Protein 1OHU (pdb70)

Nearest PDB structures (foldseek):
  1ohu-assembly1_A  TM=1.006E+00  e=1.549E-19  Caenorhabditis elegans
  6rnu-assembly1_B  TM=7.957E-01  e=2.607E-04  Homo sapiens
  8hln-assembly1_B  TM=7.597E-01  e=2.152E-04  Homo sapiens
  7y90-assembly1_A  TM=7.473E-01  e=3.011E-04  Homo sapiens
  3ilc-assembly1_A  TM=7.022E-01  e=3.159E-04  Mus musculus

Foldseek 3Di:
DCCPDLLNQLLLLLLLQLQVLLVVLVGLPPRDDRVVPDDVLSVNLLVVLCVVCVPVLVVLLCQQPVDLDGDLVSVCVSLVCQQVLDLSSLSRLSSSLSVSCNVVPPSRVVCNVVSSVSSSVVVVVCCVPPCVVVVDDSVNCCVVVCSVCVVVVVVD/DLQVQVLLLLLLLLQVLLPPVPGLPVRDDRPVPDDVLSVNLLVVQCVVCVVVLVVLLVQVVVDLEADLVSVVVSLCPWQPHDPDLDADLSSLSRLSSSLSVSCNVVDPRNVVRNVVSSVSSSVSNVVHCVPRCVVVVDDSVVNCVVVCNVVVVVVVVVD

Secondary structure (P-SEA, 3-state):
cccccccccaaaaaaaaaaaaaaaacccccccccccccccccccccaaaaaaaaaaaaaaaaaaaccccccaaaaaaaacccccccaaaaaaaaaaaaaaaaccccccccaaaaaaaaaaaaaaaacccccccccccccccccccccaaaaaaaac/cccccaaaaaaaaaaaaaacccccccccccccccccccccccaaaaaacaaaaaaaaaaaaccccccaaaaaaaacccccccccccccaaaaaaaaaaaaaaaaccccccccaaaaaaaaaaaaaaaacccccccccccccccccccccaaaaaaaaac

GO terms:
  GO:0005515 protein binding (F, IPI)
  GO:0005096 GTPase activator activity (F, IDA)
  GO:0048471 perinuclear region of cytoplasm (C, IDA)
  GO:0005739 mitochondrion (C, IDA)
  GO:0005741 mitochondrial outer membrane (C, IDA)
  GO:0016020 membrane (C, IDA)
  GO:0031090 organelle membrane (C, IDA)
  GO:0043066 negative regulation of apoptotic process (P, IGI)
  GO:0043066 negative regulation of apoptotic process (P, IMP)
  GO:0043069 negative regulation of programmed cell death (P, IMP)
  GO:0010636 positive regulation of mitochondrial fusion (P, IMP)
  GO:0000423 mitophagy (P, IMP)
  GO:0005739 mitochondrion (C, EXP)
  GO:0043065 positive regulation of apoptotic process (P, EXP)
  GO:1900118 negative regulation of execution phase of apoptosis (P, IMP)
  GO:0098793 presynapse (C, IDA)
  GO:0043025 neuronal cell body (C, IDA)
  GO:0005737 cytoplasm (C, IDA)
  GO:0016485 protein processing (P, IDA)
  GO:0031333 negative regulation of protein-containing complex assembly (P, IDA)

Structure (mmCIF, N/CA/C/O backbone):
data_1OHU
#
_entry.id   1OHU
#
_cell.length_a   46.790
_cell.length_b   92.050
_cell.length_c   47.640
_cell.angle_alpha   90.00
_cell.angle_beta   99.78
_cell.angle_gamma   90.00
#
_symmetry.space_group_name_H-M   'P 1 21 1'
#
loop_
_entity.id
_entity.type
_entity.pdbx_description
1 polymer 'APOPTOSIS REGULATOR CED-9'
2 water water
#
loop_
_atom_site.group_PDB
_atom_site.id
_atom_site.type_symbol
_atom_site.label_atom_id
_atom_site.label_alt_id
_atom_site.label_comp_id
_atom_site.label_asym_id
_atom_site.label_entity_id
_atom_site.label_seq_id
_atom_site.pdbx_PDB_ins_code
_atom_site.Cartn_x
_atom_site.Cartn_y
_atom_site.Cartn_z
_atom_site.occupancy
_atom_site.B_iso_or_equiv
_atom_site.auth_seq_id
_atom_site.auth_comp_id
_atom_site.auth_asym_id
_atom_site.auth_atom_id
_atom_site.pdbx_PDB_model_num
ATOM 1 N N . ASN A 1 4 ? 2.559 -4.764 2.526 1.00 68.88 71 ASN A N 1
ATOM 2 C CA . ASN A 1 4 ? 1.994 -4.302 1.228 1.00 68.51 71 ASN A CA 1
ATOM 3 C C . ASN A 1 4 ? 1.782 -2.790 1.219 1.00 68.99 71 ASN A C 1
ATOM 4 O O . ASN A 1 4 ? 0.644 -2.317 1.228 1.00 70.19 71 ASN A O 1
ATOM 6 N N . ASP A 1 5 ? 2.878 -2.033 1.211 1.00 68.58 72 ASP A N 1
ATOM 7 C CA . ASP A 1 5 ? 2.797 -0.573 1.185 1.00 67.69 72 ASP A CA 1
ATOM 8 C C . ASP A 1 5 ? 3.306 -0.046 -0.156 1.00 66.66 72 ASP A C 1
ATOM 9 O O . ASP A 1 5 ? 2.974 1.067 -0.565 1.00 66.21 72 ASP A O 1
ATOM 14 N N . TRP A 1 6 ? 4.112 -0.858 -0.837 1.00 65.73 73 TRP A N 1
ATOM 15 C CA . TRP A 1 6 ? 4.650 -0.491 -2.143 1.00 64.60 73 TRP A CA 1
ATOM 16 C C . TRP A 1 6 ? 3.508 -0.572 -3.150 1.00 64.27 73 TRP A C 1
ATOM 17 O O . TRP A 1 6 ? 3.668 -0.259 -4.334 1.00 62.64 73 TRP A O 1
ATOM 28 N N . GLU A 1 7 ? 2.347 -0.989 -2.647 1.00 64.20 74 GLU A N 1
ATOM 29 C CA . GLU A 1 7 ? 1.140 -1.123 -3.449 1.00 63.67 74 GLU A CA 1
ATOM 30 C C . GLU A 1 7 ? 0.350 0.184 -3.492 1.00 62.51 74 GLU A C 1
ATOM 31 O O . GLU A 1 7 ? -0.531 0.353 -4.333 1.00 61.99 74 GLU A O 1
ATOM 37 N N . GLU A 1 8 ? 0.670 1.105 -2.586 1.00 62.18 75 GLU A N 1
ATOM 38 C CA . GLU A 1 8 ? -0.004 2.400 -2.549 1.00 61.33 75 GLU A CA 1
ATOM 39 C C . GLU A 1 8 ? 0.264 3.107 -3.869 1.00 60.57 75 GLU A C 1
ATOM 40 O O . GLU A 1 8 ? 1.358 3.003 -4.425 1.00 61.33 75 GLU A O 1
ATOM 46 N N . PRO A 1 9 ? -0.729 3.843 -4.386 1.00 59.03 76 PRO A N 1
ATOM 47 C CA . PRO A 1 9 ? -0.554 4.559 -5.652 1.00 56.82 76 PRO A CA 1
ATOM 48 C C . PRO A 1 9 ? 0.466 5.677 -5.470 1.00 54.50 76 PRO A C 1
ATOM 49 O O . PRO A 1 9 ? 1.117 6.106 -6.423 1.00 55.04 76 PRO A O 1
ATOM 53 N N . ARG A 1 10 ? 0.593 6.135 -4.227 1.00 51.31 77 ARG A N 1
ATOM 54 C CA . ARG A 1 10 ? 1.512 7.209 -3.861 1.00 47.61 77 ARG A CA 1
ATOM 55 C C . ARG A 1 10 ? 2.970 6.793 -4.061 1.00 45.85 77 ARG A C 1
ATOM 56 O O . ARG A 1 10 ? 3.832 7.633 -4.321 1.00 46.09 77 ARG A O 1
ATOM 64 N N . LEU A 1 11 ? 3.235 5.494 -3.945 1.00 42.13 78 LEU A N 1
ATOM 65 C CA . LEU A 1 11 ? 4.588 4.977 -4.090 1.00 40.50 78 LEU A CA 1
ATOM 66 C C . LEU A 1 11 ? 4.824 4.132 -5.341 1.00 38.81 78 LEU A C 1
ATOM 67 O O . LEU A 1 11 ? 5.772 3.346 -5.384 1.00 37.77 78 LEU A O 1
ATOM 72 N N . ASP A 1 12 ? 3.975 4.278 -6.355 1.00 37.48 79 ASP A N 1
ATOM 73 C CA . ASP A 1 12 ? 4.167 3.496 -7.573 1.00 37.18 79 ASP A CA 1
ATOM 74 C C . ASP A 1 12 ? 5.608 3.667 -8.018 1.00 36.43 79 ASP A C 1
ATOM 75 O O . ASP A 1 12 ? 6.163 4.762 -7.947 1.00 34.39 79 ASP A O 1
ATOM 80 N N . ILE A 1 13 ? 6.212 2.575 -8.465 1.00 36.24 80 ILE A N 1
ATOM 81 C CA . ILE A 1 13 ? 7.588 2.608 -8.913 1.00 36.67 80 ILE A CA 1
ATOM 82 C C . ILE A 1 13 ? 7.837 3.680 -9.976 1.00 35.40 80 ILE A C 1
ATOM 83 O O . ILE A 1 13 ? 8.874 4.333 -9.958 1.00 35.87 80 ILE A O 1
ATOM 88 N N . GLU A 1 14 ? 6.888 3.876 -10.887 1.00 34.04 81 GLU A N 1
ATOM 89 C CA . GLU A 1 14 ? 7.059 4.881 -11.933 1.00 32.35 81 GLU A CA 1
ATOM 90 C C . GLU A 1 14 ? 7.402 6.242 -11.369 1.00 31.71 81 GLU A C 1
ATOM 91 O O . GLU A 1 14 ? 8.200 6.982 -11.955 1.00 31.44 81 GLU A O 1
ATOM 97 N N . GLY A 1 15 ? 6.790 6.574 -10.237 1.00 29.05 82 GLY A N 1
ATOM 98 C CA . GLY A 1 15 ? 7.037 7.859 -9.612 1.00 28.68 82 GLY A CA 1
ATOM 99 C C . GLY A 1 15 ? 8.493 8.058 -9.245 1.00 29.11 82 GLY A C 1
ATOM 100 O O . GLY A 1 15 ? 9.036 9.146 -9.424 1.00 30.86 82 GLY A O 1
ATOM 101 N N . PHE A 1 16 ? 9.132 7.013 -8.728 1.00 30.02 83 PHE A N 1
ATOM 102 C CA . PHE A 1 16 ? 10.540 7.117 -8.352 1.00 29.33 83 PHE A CA 1
ATOM 103 C C . PHE A 1 16 ? 11.421 7.222 -9.593 1.00 28.56 83 PHE A C 1
ATOM 104 O O . PHE A 1 16 ? 12.343 8.041 -9.651 1.00 27.58 83 PHE A O 1
ATOM 112 N N . VAL A 1 17 ? 11.137 6.387 -10.586 1.00 26.35 84 VAL A N 1
ATOM 113 C CA . VAL A 1 17 ? 11.930 6.382 -11.809 1.00 24.36 84 VAL A CA 1
ATOM 114 C C . VAL A 1 17 ? 11.842 7.729 -12.522 1.00 23.89 84 VAL A C 1
ATOM 115 O O . VAL A 1 17 ? 12.861 8.294 -12.909 1.00 24.46 84 VAL A O 1
ATOM 119 N N . VAL A 1 18 ? 10.629 8.245 -12.689 1.00 23.23 85 VAL A N 1
ATOM 120 C CA . VAL A 1 18 ? 10.437 9.532 -13.342 1.00 23.88 85 VAL A CA 1
ATOM 121 C C . VAL A 1 18 ? 11.100 10.668 -12.579 1.00 24.62 85 VAL A C 1
ATOM 122 O O . VAL A 1 18 ? 11.815 11.482 -13.162 1.00 24.14 85 VAL A O 1
ATOM 126 N N . ASP A 1 19 ? 10.853 10.729 -11.274 1.00 25.51 86 ASP A N 1
ATOM 127 C CA . ASP A 1 19 ? 11.431 11.789 -10.467 1.00 24.28 86 ASP A CA 1
ATOM 128 C C . ASP A 1 19 ? 12.942 11.727 -10.439 1.00 23.37 86 ASP A C 1
ATOM 129 O O . ASP A 1 19 ? 13.607 12.763 -10.411 1.00 24.19 86 ASP A O 1
ATOM 134 N N . TYR A 1 20 ? 13.496 10.520 -10.430 1.00 22.53 87 TYR A N 1
ATOM 135 C CA . TYR A 1 20 ? 14.944 10.409 -10.385 1.00 22.93 87 TYR A CA 1
ATOM 136 C C . TYR A 1 20 ? 15.554 10.751 -11.747 1.00 22.36 87 TYR A C 1
ATOM 137 O O . TYR A 1 20 ? 16.560 11.462 -11.823 1.00 23.45 87 TYR A O 1
ATOM 146 N N . PHE A 1 21 ? 14.945 10.248 -12.817 1.00 21.82 88 PHE A N 1
ATOM 147 C CA . PHE A 1 21 ? 15.429 10.531 -14.164 1.00 23.48 88 PHE A CA 1
ATOM 148 C C . PHE A 1 21 ? 15.433 12.047 -14.364 1.00 23.85 88 PHE A C 1
ATOM 149 O O . PHE A 1 21 ? 16.434 12.629 -14.768 1.00 24.37 88 PHE A O 1
ATOM 157 N N . THR A 1 22 ? 14.309 12.684 -14.062 1.00 23.93 89 THR A N 1
ATOM 158 C CA . THR A 1 22 ? 14.190 14.131 -14.204 1.00 24.62 89 THR A CA 1
ATOM 159 C C . THR A 1 22 ? 15.293 14.872 -13.435 1.00 24.63 89 THR A C 1
ATOM 160 O O . THR A 1 22 ? 15.928 15.786 -13.962 1.00 24.07 89 THR A O 1
ATOM 164 N N . HIS A 1 23 ? 15.517 14.461 -12.192 1.00 26.82 90 HIS A N 1
ATOM 165 C CA . HIS A 1 23 ? 16.522 15.074 -11.336 1.00 26.90 90 HIS A CA 1
ATOM 166 C C . HIS A 1 23 ? 17.949 14.842 -11.828 1.00 25.99 90 HIS A C 1
ATOM 167 O O . HIS A 1 23 ? 18.763 15.767 -11.856 1.00 27.85 90 HIS A O 1
ATOM 174 N N . ARG A 1 24 ? 18.260 13.613 -12.219 1.00 25.13 91 ARG A N 1
ATOM 175 C CA . ARG A 1 24 ? 19.604 13.320 -12.692 1.00 25.67 91 ARG A CA 1
ATOM 176 C C . ARG A 1 24 ? 19.907 14.042 -14.004 1.00 25.63 91 ARG A C 1
ATOM 177 O O . ARG A 1 24 ? 21.027 14.505 -14.227 1.00 25.07 91 ARG A O 1
ATOM 185 N N . ILE A 1 25 ? 18.905 14.146 -14.868 1.00 24.98 92 ILE A N 1
ATOM 186 C CA . ILE A 1 25 ? 19.076 14.835 -16.139 1.00 24.80 92 ILE A CA 1
ATOM 187 C C . ILE A 1 25 ? 19.266 16.336 -15.899 1.00 25.63 92 ILE A C 1
ATOM 188 O O . ILE A 1 25 ? 20.074 16.979 -16.563 1.00 24.84 92 ILE A O 1
ATOM 193 N N . ARG A 1 26 ? 18.515 16.896 -14.955 1.00 28.01 93 ARG A N 1
ATOM 194 C CA . ARG A 1 26 ? 18.645 18.321 -14.651 1.00 30.09 93 ARG A CA 1
ATOM 195 C C . ARG A 1 26 ? 19.995 18.574 -13.995 1.00 31.20 93 ARG A C 1
ATOM 196 O O . ARG A 1 26 ? 20.569 19.647 -14.134 1.00 31.58 93 ARG A O 1
ATOM 204 N N . GLN A 1 27 ? 20.503 17.563 -13.293 1.00 34.30 94 GLN A N 1
ATOM 205 C CA . GLN A 1 27 ? 21.789 17.659 -12.618 1.00 35.48 94 GLN A CA 1
ATOM 206 C C . GLN A 1 27 ? 22.882 17.830 -13.667 1.00 35.99 94 GLN A C 1
ATOM 207 O O . GLN A 1 27 ? 23.952 18.373 -13.395 1.00 35.46 94 GLN A O 1
ATOM 213 N N . ASN A 1 28 ? 22.595 17.364 -14.876 1.00 34.60 95 ASN A N 1
ATOM 214 C CA . ASN A 1 28 ? 23.533 17.468 -15.977 1.00 33.29 95 ASN A CA 1
ATOM 215 C C . ASN A 1 28 ? 23.205 18.715 -16.803 1.00 31.29 95 ASN A C 1
ATOM 216 O O . ASN A 1 28 ? 23.633 18.841 -17.943 1.00 30.68 95 ASN A O 1
ATOM 221 N N . GLY A 1 29 ? 22.439 19.630 -16.211 1.00 30.79 96 GLY A N 1
ATOM 222 C CA . GLY A 1 29 ? 22.067 20.859 -16.891 1.00 29.42 96 GLY A CA 1
ATOM 223 C C . GLY A 1 29 ? 21.040 20.717 -18.006 1.00 31.59 96 GLY A C 1
ATOM 224 O O . GLY A 1 29 ? 20.791 21.674 -18.743 1.00 33.24 96 GLY A O 1
ATOM 233 N N . GLU A 1 31 ? 17.055 19.110 -19.584 1.00 23.95 98 GLU A N 1
ATOM 234 C CA . GLU A 1 31 ? 15.654 19.035 -19.193 1.00 23.45 98 GLU A CA 1
ATOM 235 C C . GLU A 1 31 ? 14.916 17.971 -19.998 1.00 23.78 98 GLU A C 1
ATOM 236 O O . GLU A 1 31 ? 14.854 18.045 -21.230 1.00 24.07 98 GLU A O 1
ATOM 242 N N . TRP A 1 32 ? 14.367 16.983 -19.298 1.00 21.64 99 TRP A N 1
ATOM 243 C CA . TRP A 1 32 ? 13.639 15.891 -19.945 1.00 23.36 99 TRP A CA 1
ATOM 244 C C . TRP A 1 32 ? 12.240 16.350 -20.310 1.00 23.81 99 TRP A C 1
ATOM 245 O O . TRP A 1 32 ? 11.320 16.247 -19.505 1.00 25.93 99 TRP A O 1
ATOM 256 N N . PHE A 1 33 ? 12.086 16.853 -21.533 1.00 24.64 100 PHE A N 1
ATOM 257 C CA . PHE A 1 33 ? 10.801 17.354 -22.005 1.00 24.56 100 PHE A CA 1
ATOM 258 C C . PHE A 1 33 ? 9.707 16.298 -22.064 1.00 24.72 100 PHE A C 1
ATOM 259 O O . PHE A 1 33 ? 8.524 16.610 -21.890 1.00 23.22 100 PHE A O 1
ATOM 267 N N . GLY A 1 34 ? 10.097 15.052 -22.314 1.00 24.82 101 GLY A N 1
ATOM 268 C CA . GLY A 1 34 ? 9.121 13.980 -22.400 1.00 22.67 101 GLY A CA 1
ATOM 269 C C . GLY A 1 34 ? 8.774 13.318 -21.076 1.00 24.85 101 GLY A C 1
ATOM 270 O O . GLY A 1 34 ? 8.039 12.331 -21.049 1.00 23.51 101 GLY A O 1
ATOM 271 N N . ALA A 1 35 ? 9.283 13.857 -19.972 1.00 23.69 102 ALA A N 1
ATOM 272 C CA . ALA A 1 35 ? 9.008 13.277 -18.660 1.00 23.38 102 ALA A CA 1
ATOM 273 C C . ALA A 1 35 ? 7.514 13.109 -18.365 1.00 24.93 102 ALA A C 1
ATOM 274 O O . ALA A 1 35 ? 6.731 14.042 -18.552 1.00 25.37 102 ALA A O 1
ATOM 276 N N . PRO A 1 36 ? 7.096 11.909 -17.922 1.00 25.70 103 PRO A N 1
ATOM 277 C CA . PRO A 1 36 ? 5.670 11.720 -17.616 1.00 27.16 103 PRO A CA 1
ATOM 278 C C . PRO A 1 36 ? 5.285 12.450 -16.323 1.00 29.18 103 PRO A C 1
ATOM 279 O O . PRO A 1 36 ? 6.137 12.739 -15.490 1.00 29.44 103 PRO A O 1
ATOM 283 N N . GLY A 1 37 ? 4.005 12.761 -16.169 1.00 31.91 104 GLY A N 1
ATOM 284 C CA . GLY A 1 37 ? 3.566 13.459 -14.979 1.00 35.73 104 GLY A CA 1
ATOM 285 C C . GLY A 1 37 ? 3.712 12.648 -13.706 1.00 39.10 104 GLY A C 1
ATOM 286 O O . GLY A 1 37 ? 3.881 11.428 -13.741 1.00 40.79 104 GLY A O 1
ATOM 287 N N . LEU A 1 38 ? 3.653 13.336 -12.573 1.00 40.62 105 LEU A N 1
ATOM 288 C CA . LEU A 1 38 ? 3.752 12.697 -11.265 1.00 42.38 105 LEU A CA 1
ATOM 289 C C . LEU A 1 38 ? 2.411 12.974 -10.587 1.00 44.03 105 LEU A C 1
ATOM 290 O O . LEU A 1 38 ? 2.235 13.994 -9.928 1.00 45.11 105 LEU A O 1
ATOM 295 N N . PRO A 1 39 ? 1.445 12.057 -10.746 1.00 46.71 106 PRO A N 1
ATOM 296 C CA . PRO A 1 39 ? 0.097 12.177 -10.167 1.00 48.60 106 PRO A CA 1
ATOM 297 C C . PRO A 1 39 ? -0.017 12.766 -8.755 1.00 49.25 106 PRO A C 1
ATOM 298 O O . PRO A 1 39 ? -0.865 13.617 -8.509 1.00 50.26 106 PRO A O 1
ATOM 302 N N . SER A 1 40 ? 0.825 12.320 -7.833 1.00 49.70 107 SER A N 1
ATOM 303 C CA . SER A 1 40 ? 0.773 12.836 -6.480 1.00 49.33 107 SER A CA 1
ATOM 304 C C . SER A 1 40 ? 1.869 13.859 -6.225 1.00 49.38 107 SER A C 1
ATOM 305 O O . SER A 1 40 ? 2.005 14.372 -5.115 1.00 49.17 107 SER A O 1
ATOM 308 N N . GLY A 1 41 ? 2.642 14.156 -7.264 1.00 48.29 108 GLY A N 1
ATOM 309 C CA . GLY A 1 41 ? 3.728 15.103 -7.124 1.00 46.20 108 GLY A CA 1
ATOM 310 C C . GLY A 1 41 ? 4.890 14.454 -6.398 1.00 45.54 108 GLY A C 1
ATOM 311 O O . GLY A 1 41 ? 4.836 13.268 -6.055 1.00 44.29 108 GLY A O 1
ATOM 312 N N . VAL A 1 42 ? 5.945 15.225 -6.161 1.00 44.57 109 VAL A N 1
ATOM 313 C CA . VAL A 1 42 ? 7.116 14.702 -5.471 1.00 43.59 109 VAL A CA 1
ATOM 314 C C . VAL A 1 42 ? 6.779 14.176 -4.081 1.00 44.92 109 VAL A C 1
ATOM 315 O O . VAL A 1 42 ? 6.117 14.846 -3.290 1.00 44.65 109 VAL A O 1
ATOM 319 N N . GLN A 1 43 ? 7.236 12.960 -3.803 1.00 46.04 110 GLN A N 1
ATOM 320 C CA . GLN A 1 43 ? 7.018 12.328 -2.514 1.00 46.73 110 GLN A CA 1
ATOM 321 C C . GLN A 1 43 ? 8.323 12.358 -1.734 1.00 47.66 110 GLN A C 1
ATOM 322 O O . GLN A 1 43 ? 9.405 12.337 -2.322 1.00 46.75 110 GLN A O 1
ATOM 328 N N . PRO A 1 44 ? 8.242 12.415 -0.396 1.00 47.85 111 PRO A N 1
ATOM 329 C CA . PRO A 1 44 ? 9.476 12.441 0.393 1.00 47.23 111 PRO A CA 1
ATOM 330 C C . PRO A 1 44 ? 10.357 11.225 0.101 1.00 46.75 111 PRO A C 1
ATOM 331 O O . PRO A 1 44 ? 11.581 11.298 0.211 1.00 45.86 111 PRO A O 1
ATOM 335 N N . GLU A 1 45 ? 9.733 10.112 -0.280 1.00 46.44 112 GLU A N 1
ATOM 336 C CA . GLU A 1 45 ? 10.484 8.907 -0.609 1.00 47.06 112 GLU A CA 1
ATOM 337 C C . GLU A 1 45 ? 11.262 9.122 -1.905 1.00 46.50 112 GLU A C 1
ATOM 338 O O . GLU A 1 45 ? 12.264 8.447 -2.150 1.00 46.12 112 GLU A O 1
ATOM 344 N N . HIS A 1 46 ? 10.789 10.052 -2.734 1.00 44.75 113 HIS A N 1
ATOM 345 C CA . HIS A 1 46 ? 11.460 10.376 -3.992 1.00 43.38 113 HIS A CA 1
ATOM 346 C C . HIS A 1 46 ? 12.727 11.147 -3.641 1.00 43.20 113 HIS A C 1
ATOM 347 O O . HIS A 1 46 ? 13.813 10.863 -4.147 1.00 41.74 113 HIS A O 1
ATOM 354 N N . GLU A 1 47 ? 12.562 12.139 -2.772 1.00 44.09 114 GLU A N 1
ATOM 355 C CA . GLU A 1 47 ? 13.666 12.980 -2.338 1.00 45.15 114 GLU A CA 1
ATOM 356 C C . GLU A 1 47 ? 14.744 12.182 -1.621 1.00 44.68 114 GLU A C 1
ATOM 357 O O . GLU A 1 47 ? 15.908 12.587 -1.589 1.00 43.93 114 GLU A O 1
ATOM 379 N N . ARG A 1 50 ? 16.702 10.418 -4.398 1.00 38.18 117 ARG A N 1
ATOM 380 C CA . ARG A 1 50 ? 17.615 11.303 -5.112 1.00 38.26 117 ARG A CA 1
ATOM 381 C C . ARG A 1 50 ? 18.979 11.268 -4.453 1.00 38.99 117 ARG A C 1
ATOM 382 O O . ARG A 1 50 ? 20.004 11.253 -5.131 1.00 39.07 117 ARG A O 1
ATOM 390 N N . VAL A 1 51 ? 18.989 11.265 -3.123 1.00 39.79 118 VAL A N 1
ATOM 391 C CA . VAL A 1 51 ? 20.239 11.230 -2.376 1.00 39.21 118 VAL A CA 1
ATOM 392 C C . VAL A 1 51 ? 20.900 9.875 -2.534 1.00 38.76 118 VAL A C 1
ATOM 393 O O . VAL A 1 51 ? 22.089 9.783 -2.826 1.00 39.61 118 VAL A O 1
ATOM 405 N N . GLY A 1 53 ? 20.606 7.730 -4.862 1.00 38.64 120 GLY A N 1
ATOM 406 C CA . GLY A 1 53 ? 21.106 7.532 -6.212 1.00 37.61 120 GLY A CA 1
ATOM 407 C C . GLY A 1 53 ? 22.402 8.287 -6.436 1.00 37.77 120 GLY A C 1
ATOM 408 O O . GLY A 1 53 ? 23.325 7.783 -7.076 1.00 37.77 120 GLY A O 1
ATOM 409 N N . THR A 1 54 ? 22.470 9.507 -5.912 1.00 36.89 121 THR A N 1
ATOM 410 C CA . THR A 1 54 ? 23.667 10.326 -6.038 1.00 36.69 121 THR A CA 1
ATOM 411 C C . THR A 1 54 ? 24.818 9.641 -5.315 1.00 36.08 121 THR A C 1
ATOM 412 O O . THR A 1 54 ? 25.930 9.560 -5.834 1.00 35.29 121 THR A O 1
ATOM 416 N N . ILE A 1 55 ? 24.543 9.149 -4.112 1.00 35.57 122 ILE A N 1
ATOM 417 C CA . ILE A 1 55 ? 25.554 8.455 -3.328 1.00 35.88 122 ILE A CA 1
ATOM 418 C C . ILE A 1 55 ? 25.993 7.182 -4.045 1.00 35.70 122 ILE A C 1
ATOM 419 O O . ILE A 1 55 ? 27.187 6.904 -4.157 1.00 38.85 122 ILE A O 1
ATOM 424 N N . PHE A 1 56 ? 25.028 6.416 -4.539 1.00 33.19 123 PHE A N 1
ATOM 425 C CA . PHE A 1 56 ? 25.336 5.167 -5.223 1.00 33.18 123 PHE A CA 1
ATOM 426 C C . PHE A 1 56 ? 26.177 5.403 -6.472 1.00 33.20 123 PHE A C 1
ATOM 427 O O . PHE A 1 56 ? 27.133 4.672 -6.727 1.00 32.81 123 PHE A O 1
ATOM 435 N N . GLU A 1 57 ? 25.816 6.418 -7.252 1.00 31.80 124 GLU A N 1
ATOM 436 C CA . GLU A 1 57 ? 26.551 6.713 -8.472 1.00 33.00 124 GLU A CA 1
ATOM 437 C C . GLU A 1 57 ? 27.999 7.037 -8.158 1.00 34.78 124 GLU A C 1
ATOM 438 O O . GLU A 1 57 ? 28.907 6.538 -8.820 1.00 33.96 124 GLU A O 1
ATOM 444 N N . LYS A 1 58 ? 28.210 7.883 -7.154 1.00 36.74 125 LYS A N 1
ATOM 445 C CA . LYS A 1 58 ? 29.561 8.270 -6.769 1.00 39.09 125 LYS A CA 1
ATOM 446 C C . LYS A 1 58 ? 30.396 7.068 -6.368 1.00 38.86 125 LYS A C 1
ATOM 447 O O . LYS A 1 58 ? 31.596 7.034 -6.616 1.00 40.76 125 LYS A O 1
ATOM 453 N N . LYS A 1 59 ? 29.760 6.076 -5.759 1.00 40.00 126 LYS A N 1
ATOM 454 C CA . LYS A 1 59 ? 30.471 4.881 -5.331 1.00 40.91 126 LYS A CA 1
ATOM 455 C C . LYS A 1 59 ? 30.765 3.921 -6.475 1.00 41.38 126 LYS A C 1
ATOM 456 O O . LYS A 1 59 ? 31.814 3.279 -6.498 1.00 40.68 126 LYS A O 1
ATOM 462 N N . HIS A 1 60 ? 29.849 3.840 -7.434 1.00 40.68 127 HIS A N 1
ATOM 463 C CA . HIS A 1 60 ? 30.011 2.922 -8.554 1.00 39.93 127 HIS A CA 1
ATOM 464 C C . HIS A 1 60 ? 30.147 3.591 -9.909 1.00 38.79 127 HIS A C 1
ATOM 465 O O . HIS A 1 60 ? 29.837 2.993 -10.933 1.00 39.75 127 HIS A O 1
ATOM 472 N N . ALA A 1 61 ? 30.637 4.824 -9.908 1.00 37.57 128 ALA A N 1
ATOM 473 C CA . ALA A 1 61 ? 30.810 5.591 -11.130 1.00 37.11 128 ALA A CA 1
ATOM 474 C C . ALA A 1 61 ? 31.535 4.834 -12.235 1.00 36.88 128 ALA A C 1
ATOM 475 O O . ALA A 1 61 ? 31.039 4.750 -13.356 1.00 37.08 128 ALA A O 1
ATOM 477 N N . GLU A 1 62 ? 32.708 4.289 -11.923 1.00 36.06 129 GLU A N 1
ATOM 478 C CA . GLU A 1 62 ? 33.488 3.566 -12.919 1.00 35.34 129 GLU A CA 1
ATOM 479 C C . GLU A 1 62 ? 32.738 2.384 -13.527 1.00 34.27 129 GLU A C 1
ATOM 480 O O . GLU A 1 62 ? 32.744 2.201 -14.745 1.00 34.03 129 GLU A O 1
ATOM 486 N N . ASN A 1 63 ? 32.103 1.571 -12.692 1.00 31.73 130 ASN A N 1
ATOM 487 C CA . ASN A 1 63 ? 31.365 0.443 -13.228 1.00 32.22 130 ASN A CA 1
ATOM 488 C C . ASN A 1 63 ? 30.164 0.959 -14.003 1.00 31.87 130 ASN A C 1
ATOM 489 O O . ASN A 1 63 ? 29.701 0.322 -14.951 1.00 32.22 130 ASN A O 1
ATOM 494 N N . PHE A 1 64 ? 29.674 2.129 -13.611 1.00 30.21 131 PHE A N 1
ATOM 495 C CA . PHE A 1 64 ? 28.545 2.735 -14.298 1.00 29.26 131 PHE A CA 1
ATOM 496 C C . PHE A 1 64 ? 28.941 3.129 -15.711 1.00 28.45 131 PHE A C 1
ATOM 497 O O . PHE A 1 64 ? 28.162 2.961 -16.643 1.00 27.84 131 PHE A O 1
ATOM 505 N N . GLU A 1 65 ? 30.156 3.642 -15.877 1.00 27.64 132 GLU A N 1
ATOM 506 C CA . GLU A 1 65 ? 30.611 4.043 -17.204 1.00 28.51 132 GLU A CA 1
ATOM 507 C C . GLU A 1 65 ? 30.619 2.833 -18.132 1.00 28.34 132 GLU A C 1
ATOM 508 O O . GLU A 1 65 ? 30.186 2.916 -19.288 1.00 29.84 132 GLU A O 1
ATOM 514 N N . THR A 1 66 ? 31.100 1.707 -17.611 1.00 26.11 133 THR A N 1
ATOM 515 C CA . THR A 1 66 ? 31.175 0.464 -18.378 1.00 25.70 133 THR A CA 1
ATOM 516 C C . THR A 1 66 ? 29.808 -0.059 -18.795 1.00 25.12 133 THR A C 1
ATOM 517 O O . THR A 1 66 ? 29.573 -0.340 -19.969 1.00 26.02 133 THR A O 1
ATOM 521 N N . PHE A 1 67 ? 28.908 -0.187 -17.829 1.00 24.44 134 PHE A N 1
ATOM 522 C CA . PHE A 1 67 ? 27.571 -0.690 -18.108 1.00 23.90 134 PHE A CA 1
ATOM 523 C C . PHE A 1 67 ? 26.797 0.168 -19.107 1.00 24.08 134 PHE A C 1
ATOM 524 O O . PHE A 1 67 ? 26.061 -0.353 -19.938 1.00 22.59 134 PHE A O 1
ATOM 532 N N . SER A 1 68 ? 26.951 1.485 -19.032 1.00 23.32 135 SER A N 1
ATOM 533 C CA . SER A 1 68 ? 26.223 2.339 -19.953 1.00 24.24 135 SER A CA 1
ATOM 534 C C . SER A 1 68 ? 26.828 2.217 -21.349 1.00 24.37 135 SER A C 1
ATOM 535 O O . SER A 1 68 ? 26.122 2.321 -22.351 1.00 23.03 135 SER A O 1
ATOM 538 N N . GLU A 1 69 ? 28.133 1.978 -21.427 1.00 22.61 136 GLU A N 1
ATOM 539 C CA . GLU A 1 69 ? 28.744 1.808 -22.733 1.00 24.01 136 GLU A CA 1
ATOM 540 C C . GLU A 1 69 ? 28.280 0.476 -23.307 1.00 23.47 136 GLU A C 1
ATOM 541 O O . GLU A 1 69 ? 28.216 0.310 -24.518 1.00 22.85 136 GLU A O 1
ATOM 547 N N . GLN A 1 70 ? 27.940 -0.470 -22.433 1.00 23.87 137 GLN A N 1
ATOM 548 C CA . GLN A 1 70 ? 27.446 -1.774 -22.881 1.00 24.12 137 GLN A CA 1
ATOM 549 C C . GLN A 1 70 ? 26.010 -1.606 -23.366 1.00 26.16 137 GLN A C 1
ATOM 550 O O . GLN A 1 70 ? 25.629 -2.096 -24.432 1.00 25.16 137 GLN A O 1
ATOM 556 N N . LEU A 1 71 ? 25.216 -0.913 -22.560 1.00 25.90 138 LEU A N 1
ATOM 557 C CA . LEU A 1 71 ? 23.817 -0.668 -22.877 1.00 28.32 138 LEU A CA 1
ATOM 558 C C . LEU A 1 71 ? 23.660 0.131 -24.168 1.00 29.77 138 LEU A C 1
ATOM 559 O O . LEU A 1 71 ? 22.707 -0.070 -24.920 1.00 31.18 138 LEU A O 1
ATOM 564 N N . LEU A 1 72 ? 24.603 1.034 -24.421 1.00 31.10 139 LEU A N 1
ATOM 565 C CA . LEU A 1 72 ? 24.554 1.875 -25.608 1.00 33.10 139 LEU A CA 1
ATOM 566 C C . LEU A 1 72 ? 25.345 1.325 -26.786 1.00 33.77 139 LEU A C 1
ATOM 567 O O . LEU A 1 72 ? 25.497 2.010 -27.792 1.00 33.06 139 LEU A O 1
ATOM 572 N N . ALA A 1 73 ? 25.851 0.098 -26.654 1.00 35.02 140 ALA A N 1
ATOM 573 C CA . ALA A 1 73 ? 26.618 -0.540 -27.721 1.00 36.29 140 ALA A CA 1
ATOM 574 C C . ALA A 1 73 ? 25.747 -0.697 -28.967 1.00 38.58 140 ALA A C 1
ATOM 575 O O . ALA A 1 73 ? 26.241 -0.628 -30.091 1.00 37.83 140 ALA A O 1
ATOM 577 N N . VAL A 1 74 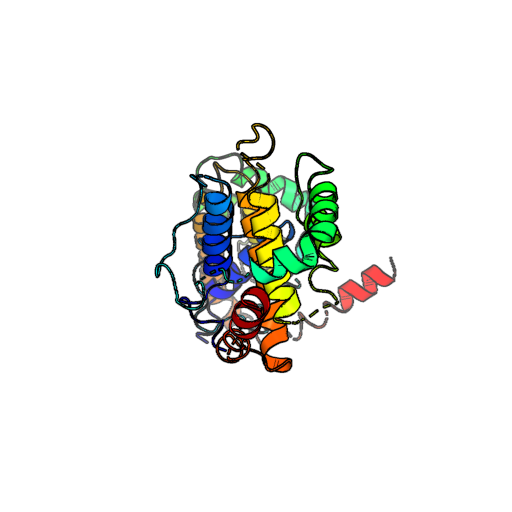? 24.453 -0.920 -28.749 1.00 39.69 141 VAL A N 1
ATOM 578 C CA . VAL A 1 74 ? 23.485 -1.066 -29.835 1.00 41.91 141 VAL A CA 1
ATOM 579 C C . VAL A 1 74 ? 22.591 0.176 -29.848 1.00 42.72 141 VAL A C 1
ATOM 580 O O . VAL A 1 74 ? 22.029 0.558 -28.819 1.00 41.12 141 VAL A O 1
ATOM 584 N N . PRO A 1 75 ? 22.444 0.818 -31.019 1.00 43.74 142 PRO A N 1
ATOM 585 C CA . PRO A 1 75 ? 21.617 2.022 -31.160 1.00 43.77 142 PRO A CA 1
ATOM 586 C C . PRO A 1 75 ? 20.222 1.918 -30.543 1.00 42.18 142 PRO A C 1
ATOM 587 O O . PRO A 1 75 ? 19.806 2.804 -29.792 1.00 43.46 142 PRO A O 1
ATOM 591 N N . ARG A 1 76 ? 19.504 0.845 -30.862 1.00 38.61 143 ARG A N 1
ATOM 592 C CA . ARG A 1 76 ? 18.163 0.635 -30.329 1.00 34.63 143 ARG A CA 1
ATOM 593 C C . ARG A 1 76 ? 18.236 -0.356 -29.170 1.00 33.65 143 ARG A C 1
ATOM 594 O O . ARG A 1 76 ? 18.544 -1.533 -29.361 1.00 30.36 143 ARG A O 1
ATOM 596 N N . ILE A 1 77 ? 17.952 0.134 -27.968 1.00 31.52 144 ILE A N 1
ATOM 597 C CA . ILE A 1 77 ? 18.003 -0.683 -26.765 1.00 30.42 144 ILE A CA 1
ATOM 598 C C . ILE A 1 77 ? 16.777 -1.570 -26.626 1.00 30.48 144 ILE A C 1
ATOM 599 O O . ILE A 1 77 ? 15.642 -1.105 -26.752 1.00 32.05 144 ILE A O 1
ATOM 604 N N . SER A 1 78 ? 17.003 -2.850 -26.364 1.00 27.91 145 SER A N 1
ATOM 605 C CA . SER A 1 78 ? 15.897 -3.781 -26.200 1.00 27.60 145 SER A CA 1
ATOM 606 C C . SER A 1 78 ? 15.800 -4.176 -24.731 1.00 26.57 145 SER A C 1
ATOM 607 O O . SER A 1 78 ? 16.760 -4.031 -23.974 1.00 24.49 145 SER A O 1
ATOM 610 N N . PHE A 1 79 ? 14.638 -4.671 -24.332 1.00 26.07 146 PHE A N 1
ATOM 611 C CA . PHE A 1 79 ? 14.429 -5.072 -22.953 1.00 27.07 146 PHE A CA 1
ATOM 612 C C . PHE A 1 79 ? 15.383 -6.202 -22.588 1.00 27.93 146 PHE A C 1
ATOM 613 O O . PHE A 1 79 ? 15.896 -6.258 -21.471 1.00 30.25 146 PHE A O 1
ATOM 621 N N . SER A 1 80 ? 15.626 -7.096 -23.537 1.00 27.13 147 SER A N 1
ATOM 622 C CA . SER A 1 80 ? 16.528 -8.213 -23.301 1.00 27.90 147 SER A CA 1
ATOM 623 C C . SER A 1 80 ? 17.934 -7.698 -23.017 1.00 26.80 147 SER A C 1
ATOM 624 O O . SER A 1 80 ? 18.538 -8.054 -22.011 1.00 26.14 147 SER A O 1
ATOM 627 N N . LEU A 1 81 ? 18.454 -6.871 -23.919 1.00 26.32 148 LEU A N 1
ATOM 628 C CA . LEU A 1 81 ? 19.786 -6.305 -23.749 1.00 27.75 148 LEU A CA 1
ATOM 629 C C . LEU A 1 81 ? 19.845 -5.559 -22.410 1.00 27.38 148 LEU A C 1
ATOM 630 O O . LEU A 1 81 ? 20.823 -5.656 -21.678 1.00 25.53 148 LEU A O 1
ATOM 635 N N . TYR A 1 82 ? 18.794 -4.809 -22.100 1.00 28.31 149 TYR A N 1
ATOM 636 C CA . TYR A 1 82 ? 18.744 -4.066 -20.850 1.00 28.54 149 TYR A CA 1
ATOM 637 C C . TYR A 1 82 ? 18.964 -5.012 -19.669 1.00 30.65 149 TYR A C 1
ATOM 638 O O . TYR A 1 82 ? 19.730 -4.719 -18.748 1.00 31.37 149 TYR A O 1
ATOM 647 N N . GLN A 1 83 ? 18.288 -6.152 -19.703 1.00 32.41 150 GLN A N 1
ATOM 648 C CA . GLN A 1 83 ? 18.405 -7.138 -18.637 1.00 33.21 150 GLN A CA 1
ATOM 649 C C . GLN A 1 83 ? 19.792 -7.779 -18.551 1.00 33.01 150 GLN A C 1
ATOM 650 O O . GLN A 1 83 ? 20.252 -8.122 -17.462 1.00 31.54 150 GLN A O 1
ATOM 656 N N . ASP A 1 84 ? 20.461 -7.937 -19.690 1.00 31.78 151 ASP A N 1
ATOM 657 C CA . ASP A 1 84 ? 21.799 -8.522 -19.693 1.00 30.15 151 ASP A CA 1
ATOM 658 C C . ASP A 1 84 ? 22.801 -7.562 -19.052 1.00 29.84 151 ASP A C 1
ATOM 659 O O . ASP A 1 84 ? 23.695 -7.985 -18.314 1.00 27.36 151 ASP A O 1
ATOM 664 N N . VAL A 1 85 ? 22.651 -6.270 -19.352 1.00 27.42 152 VAL A N 1
ATOM 665 C CA . VAL A 1 85 ? 23.558 -5.237 -18.848 1.00 27.55 152 VAL A CA 1
ATOM 666 C C . VAL A 1 85 ? 23.382 -4.911 -17.376 1.00 27.91 152 VAL A C 1
ATOM 667 O O . VAL A 1 85 ? 24.353 -4.644 -16.670 1.00 28.17 152 VAL A O 1
ATOM 671 N N . VAL A 1 86 ? 22.135 -4.949 -16.932 1.00 29.57 153 VAL A N 1
ATOM 672 C CA . VAL A 1 86 ? 21.741 -4.616 -15.568 1.00 32.80 153 VAL A CA 1
ATOM 673 C C . VAL A 1 86 ? 21.729 -5.788 -14.575 1.00 35.73 153 VAL A C 1
ATOM 674 O O . VAL A 1 86 ? 21.558 -5.595 -13.370 1.00 35.34 153 VAL A O 1
ATOM 678 N N . ARG A 1 87 ? 21.920 -6.995 -15.090 1.00 39.05 154 ARG A N 1
ATOM 679 C CA . ARG A 1 87 ? 21.915 -8.203 -14.272 1.00 43.28 154 ARG A CA 1
ATOM 680 C C . ARG A 1 87 ? 22.673 -8.094 -12.940 1.00 43.17 154 ARG A C 1
ATOM 681 O O . ARG A 1 87 ? 22.153 -8.500 -11.900 1.00 44.83 154 ARG A O 1
ATOM 689 N N . THR A 1 88 ? 23.882 -7.536 -12.963 1.00 41.22 155 THR A N 1
ATOM 690 C CA . THR A 1 88 ? 24.684 -7.439 -11.744 1.00 39.08 155 THR A CA 1
ATOM 691 C C . THR A 1 88 ? 24.714 -6.084 -11.034 1.00 39.37 155 THR A C 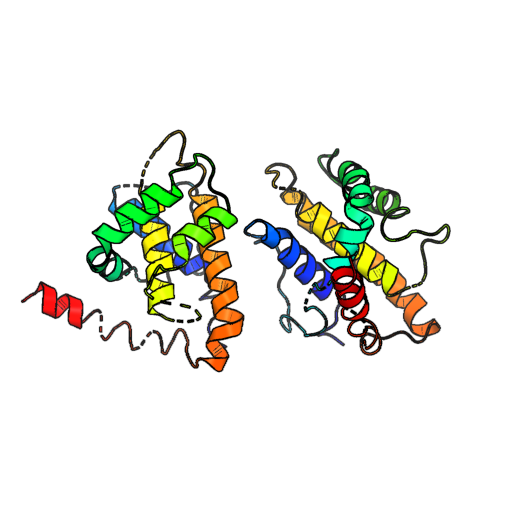1
ATOM 692 O O . THR A 1 88 ? 25.444 -5.915 -10.060 1.00 38.19 155 THR A O 1
ATOM 696 N N . VAL A 1 89 ? 23.929 -5.123 -11.509 1.00 40.71 156 VAL A N 1
ATOM 697 C CA . VAL A 1 89 ? 23.889 -3.811 -10.871 1.00 42.12 156 VAL A CA 1
ATOM 698 C C . VAL A 1 89 ? 23.451 -3.986 -9.417 1.00 45.15 156 VAL A C 1
ATOM 699 O O . VAL A 1 89 ? 22.453 -4.648 -9.137 1.00 45.19 156 VAL A O 1
ATOM 703 N N . GLY A 1 90 ? 24.201 -3.394 -8.493 1.00 48.38 157 GLY A N 1
ATOM 704 C CA . GLY A 1 90 ? 23.870 -3.533 -7.087 1.00 52.62 157 GLY A CA 1
ATOM 705 C C . GLY A 1 90 ? 24.285 -4.906 -6.574 1.00 55.83 157 GLY A C 1
ATOM 706 O O . GLY A 1 90 ? 23.489 -5.624 -5.963 1.00 56.57 157 GLY A O 1
ATOM 707 N N . ASN A 1 91 ? 25.536 -5.273 -6.836 1.00 57.74 158 ASN A N 1
ATOM 708 C CA . ASN A 1 91 ? 26.085 -6.555 -6.406 1.00 59.49 158 ASN A CA 1
ATOM 709 C C . ASN A 1 91 ? 25.875 -6.786 -4.918 1.00 60.27 158 ASN A C 1
ATOM 710 O O . ASN A 1 91 ? 26.831 -7.065 -4.193 1.00 61.41 158 ASN A O 1
ATOM 715 N N . PRO A 1 98 ? 15.015 -11.375 -6.389 1.00 67.64 165 PRO A N 1
ATOM 716 C CA . PRO A 1 98 ? 16.092 -10.610 -5.751 1.00 65.94 165 PRO A CA 1
ATOM 717 C C . PRO A 1 98 ? 15.975 -9.109 -6.013 1.00 63.81 165 PRO A C 1
ATOM 718 O O . PRO A 1 98 ? 16.324 -8.628 -7.090 1.00 63.66 165 PRO A O 1
ATOM 730 N N . SER A 1 100 ? 16.854 -6.207 -3.433 1.00 55.64 167 SER A N 1
ATOM 731 C CA . SER A 1 100 ? 17.247 -5.548 -2.198 1.00 54.47 167 SER A CA 1
ATOM 732 C C . SER A 1 100 ? 17.280 -4.046 -2.441 1.00 54.65 167 SER A C 1
ATOM 733 O O . SER A 1 100 ? 17.197 -3.596 -3.585 1.00 55.59 167 SER A O 1
ATOM 736 N N . TYR A 1 101 ? 17.399 -3.272 -1.368 1.00 53.84 168 TYR A N 1
ATOM 737 C CA . TYR A 1 101 ? 17.453 -1.818 -1.483 1.00 52.71 168 TYR A CA 1
ATOM 738 C C . TYR A 1 101 ? 18.677 -1.423 -2.301 1.00 50.87 168 TYR A C 1
ATOM 739 O O . TYR A 1 101 ? 18.656 -0.439 -3.037 1.00 50.22 168 TYR A O 1
ATOM 748 N N . GLY A 1 102 ? 19.744 -2.203 -2.168 1.00 48.90 169 GLY A N 1
ATOM 749 C CA . GLY A 1 102 ? 20.962 -1.925 -2.903 1.00 46.88 169 GLY A CA 1
ATOM 750 C C . GLY A 1 102 ? 20.768 -2.073 -4.398 1.00 45.43 169 GLY A C 1
ATOM 751 O O . GLY A 1 102 ? 21.218 -1.231 -5.170 1.00 45.48 169 GLY A O 1
ATOM 752 N N . ARG A 1 103 ? 20.102 -3.146 -4.811 1.00 44.88 170 ARG A N 1
ATOM 753 C CA . ARG A 1 103 ? 19.859 -3.378 -6.226 1.00 44.41 170 ARG A CA 1
ATOM 754 C C . ARG A 1 103 ? 18.829 -2.360 -6.717 1.00 43.74 170 ARG A C 1
ATOM 755 O O . ARG A 1 103 ? 18.913 -1.867 -7.844 1.00 42.73 170 ARG A O 1
ATOM 763 N N . LEU A 1 104 ? 17.865 -2.047 -5.857 1.00 41.56 171 LEU A N 1
ATOM 764 C CA . LEU A 1 104 ? 16.817 -1.091 -6.187 1.00 39.92 171 LEU A CA 1
ATOM 765 C C . LEU A 1 104 ? 17.428 0.264 -6.522 1.00 40.76 171 LEU A C 1
ATOM 766 O O . LEU A 1 104 ? 17.219 0.810 -7.605 1.00 40.27 171 LEU A O 1
ATOM 771 N N . ILE A 1 105 ? 18.188 0.791 -5.570 1.00 40.28 172 ILE A N 1
ATOM 772 C CA . ILE A 1 105 ? 18.862 2.074 -5.696 1.00 37.99 172 ILE A CA 1
ATOM 773 C C . ILE A 1 105 ? 19.810 2.091 -6.889 1.00 36.37 172 ILE A C 1
ATOM 774 O O . ILE A 1 105 ? 19.879 3.071 -7.625 1.00 37.92 172 ILE A O 1
ATOM 779 N N . GLY A 1 106 ? 20.541 0.998 -7.068 1.00 35.28 173 GLY A N 1
ATOM 780 C CA . GLY A 1 106 ? 21.486 0.907 -8.164 1.00 33.36 173 GLY A CA 1
ATOM 781 C C . GLY A 1 106 ? 20.813 0.940 -9.516 1.00 32.37 173 GLY A C 1
ATOM 782 O O . GLY A 1 106 ? 21.311 1.576 -10.444 1.00 31.86 173 GLY A O 1
ATOM 783 N N . LEU A 1 107 ? 19.678 0.255 -9.636 1.00 31.20 174 LEU A N 1
ATOM 784 C CA . LEU A 1 107 ? 18.944 0.225 -10.902 1.00 28.58 174 LEU A CA 1
ATOM 785 C C . LEU A 1 107 ? 18.413 1.607 -11.287 1.00 28.00 174 LEU A C 1
ATOM 786 O O . LEU A 1 107 ? 18.517 2.018 -12.446 1.00 25.35 174 LEU A O 1
ATOM 791 N N . ILE A 1 108 ? 17.840 2.315 -10.316 1.00 26.04 175 ILE A N 1
ATOM 792 C CA . ILE A 1 108 ? 17.309 3.649 -10.570 1.00 27.50 175 ILE A CA 1
ATOM 793 C C . ILE A 1 108 ? 18.470 4.610 -10.836 1.00 25.60 175 ILE A C 1
ATOM 794 O O . ILE A 1 108 ? 18.431 5.399 -11.781 1.00 23.69 175 ILE A O 1
ATOM 799 N N . SER A 1 109 ? 19.507 4.520 -10.005 1.00 23.19 176 SER A N 1
ATOM 800 C CA . SER A 1 109 ? 20.681 5.367 -10.147 1.00 22.96 176 SER A CA 1
ATOM 801 C C . SER A 1 109 ? 21.298 5.189 -11.535 1.00 22.02 176 SER A C 1
ATOM 802 O O . SER A 1 109 ? 21.609 6.167 -12.222 1.00 21.16 176 SER A O 1
ATOM 805 N N . PHE A 1 110 ? 21.473 3.937 -11.941 1.00 21.95 177 PHE A N 1
ATOM 806 C CA . PHE A 1 110 ? 22.055 3.630 -13.241 1.00 22.65 177 PHE A CA 1
ATOM 807 C C . PHE A 1 110 ? 21.164 4.143 -14.368 1.00 22.53 177 PHE A C 1
ATOM 808 O O . PHE A 1 110 ? 21.654 4.673 -15.358 1.00 24.65 177 PHE A O 1
ATOM 816 N N . GLY A 1 111 ? 19.854 3.965 -14.210 1.00 23.93 178 GLY A N 1
ATOM 817 C CA . GLY A 1 111 ? 18.909 4.420 -15.217 1.00 22.41 178 GLY A CA 1
ATOM 818 C C . GLY A 1 111 ? 19.024 5.920 -15.385 1.00 21.00 178 GLY A C 1
ATOM 819 O O . GLY A 1 111 ? 19.118 6.420 -16.504 1.00 19.25 178 GLY A O 1
ATOM 820 N N . GLY A 1 112 ? 19.027 6.639 -14.266 1.00 19.07 179 GLY A N 1
ATOM 821 C CA . GLY A 1 112 ? 19.146 8.085 -14.332 1.00 19.05 179 GLY A CA 1
ATOM 822 C C . GLY A 1 112 ? 20.457 8.488 -14.981 1.00 19.09 179 GLY A C 1
ATOM 823 O O . GLY A 1 112 ? 20.509 9.419 -15.773 1.00 20.48 179 GLY A O 1
ATOM 824 N N . PHE A 1 113 ? 21.519 7.774 -14.628 1.00 20.77 180 PHE A N 1
ATOM 825 C CA . PHE A 1 113 ? 22.857 8.020 -15.150 1.00 23.13 180 PHE A CA 1
ATOM 826 C C . PHE A 1 113 ? 22.901 7.893 -16.675 1.00 22.10 180 PHE A C 1
ATOM 827 O O . PHE A 1 113 ? 23.420 8.767 -17.367 1.00 22.78 180 PHE A O 1
ATOM 835 N N . VAL A 1 114 ? 22.365 6.791 -17.188 1.00 21.26 181 VAL A N 1
ATOM 836 C CA . VAL A 1 114 ? 22.345 6.546 -18.628 1.00 21.80 181 VAL A CA 1
ATOM 837 C C . VAL A 1 114 ? 21.431 7.539 -19.354 1.00 20.25 181 VAL A C 1
ATOM 838 O O . VAL A 1 114 ? 21.765 8.033 -20.424 1.00 23.00 181 VAL A O 1
ATOM 842 N N . ALA A 1 115 ? 20.270 7.814 -18.774 1.00 19.03 182 ALA A N 1
ATOM 843 C CA . ALA A 1 115 ? 19.335 8.761 -19.370 1.00 18.94 182 ALA A CA 1
ATOM 844 C C . ALA A 1 115 ? 20.055 10.088 -19.599 1.00 19.27 182 ALA A C 1
ATOM 845 O O . ALA A 1 115 ? 19.947 10.683 -20.667 1.00 21.52 182 ALA A O 1
ATOM 847 N N . ALA A 1 116 ? 20.802 10.544 -18.596 1.00 19.18 183 ALA A N 1
ATOM 848 C CA . ALA A 1 116 ? 21.536 11.803 -18.719 1.00 21.10 183 ALA A CA 1
ATOM 849 C C . ALA A 1 116 ? 22.563 11.766 -19.856 1.00 21.90 183 ALA A C 1
ATOM 850 O O . ALA A 1 116 ? 22.881 12.801 -20.436 1.00 24.03 183 ALA A O 1
ATOM 852 N N . LYS A 1 117 ? 23.088 10.583 -20.168 1.00 23.25 184 LYS A N 1
ATOM 853 C CA . LYS A 1 117 ? 24.056 10.447 -21.258 1.00 27.10 184 LYS A CA 1
ATOM 854 C C . LYS A 1 117 ? 23.338 10.453 -22.602 1.00 28.64 184 LYS A C 1
ATOM 855 O O . LYS A 1 117 ? 23.911 10.839 -23.611 1.00 31.37 184 LYS A O 1
ATOM 877 N N . GLU A 1 120 ? 19.855 14.917 -25.257 1.00 26.10 187 GLU A N 1
ATOM 878 C CA . GLU A 1 120 ? 20.430 15.817 -26.238 1.00 28.36 187 GLU A CA 1
ATOM 879 C C . GLU A 1 120 ? 21.295 15.140 -27.287 1.00 30.06 187 GLU A C 1
ATOM 880 O O . GLU A 1 120 ? 22.140 15.771 -27.925 1.00 33.24 187 GLU A O 1
ATOM 886 N N . SER A 1 121 ? 21.060 13.843 -27.453 1.00 31.00 188 SER A N 1
ATOM 887 C CA . SER A 1 121 ? 21.736 13.038 -28.455 1.00 31.98 188 SER A CA 1
ATOM 888 C C . SER A 1 121 ? 20.667 12.747 -29.495 1.00 31.75 188 SER A C 1
ATOM 889 O O . SER A 1 121 ? 19.688 12.067 -29.208 1.00 30.27 188 SER A O 1
ATOM 892 N N . VAL A 1 122 ? 20.851 13.284 -30.693 1.00 32.97 189 VAL A N 1
ATOM 893 C CA . VAL A 1 122 ? 19.901 13.091 -31.782 1.00 35.35 189 VAL A CA 1
ATOM 894 C C . VAL A 1 122 ? 19.448 11.640 -31.918 1.00 35.22 189 VAL A C 1
ATOM 895 O O . VAL A 1 122 ? 18.256 11.363 -32.028 1.00 36.65 189 VAL A O 1
ATOM 899 N N . GLU A 1 123 ? 20.402 10.719 -31.904 1.00 35.88 190 GLU A N 1
ATOM 900 C CA . GLU A 1 123 ? 20.089 9.306 -32.060 1.00 36.22 190 GLU A CA 1
ATOM 901 C C . GLU A 1 123 ? 19.605 8.591 -30.802 1.00 34.51 190 GLU A C 1
ATOM 902 O O . GLU A 1 123 ? 18.802 7.667 -30.890 1.00 36.96 190 GLU A O 1
ATOM 908 N N . LEU A 1 124 ? 20.074 9.023 -29.635 1.00 33.00 191 LEU A N 1
ATOM 909 C CA . LEU A 1 124 ? 19.708 8.385 -28.363 1.00 32.21 191 LEU A CA 1
ATOM 910 C C . LEU A 1 124 ? 18.572 8.978 -27.529 1.00 31.51 191 LEU A C 1
ATOM 911 O O . LEU A 1 124 ? 17.888 8.240 -26.814 1.00 31.31 191 LEU A O 1
ATOM 916 N N . GLN A 1 125 ? 18.374 10.292 -27.604 1.00 30.33 192 GLN A N 1
ATOM 917 C CA . GLN A 1 125 ? 17.331 10.944 -26.812 1.00 29.54 192 GLN A CA 1
ATOM 918 C C . GLN A 1 125 ? 15.977 10.248 -26.876 1.00 28.66 192 GLN A C 1
ATOM 919 O O . GLN A 1 125 ? 15.258 10.181 -25.878 1.00 26.51 192 GLN A O 1
ATOM 925 N N . GLY A 1 126 ? 15.632 9.724 -28.046 1.00 29.45 193 GLY A N 1
ATOM 926 C CA . GLY A 1 126 ? 14.357 9.051 -28.205 1.00 30.52 193 GLY A CA 1
ATOM 927 C C . GLY A 1 126 ? 14.180 7.737 -27.463 1.00 33.00 193 GLY A C 1
ATOM 928 O O . GLY A 1 126 ? 13.121 7.114 -27.560 1.00 35.37 193 GLY A O 1
ATOM 929 N N . GLN A 1 127 ? 15.189 7.291 -26.720 1.00 32.53 194 GLN A N 1
ATOM 930 C CA . GLN A 1 127 ? 15.027 6.035 -26.000 1.00 30.83 194 GLN A CA 1
ATOM 931 C C . GLN A 1 127 ? 15.057 6.169 -24.498 1.00 29.16 194 GLN A C 1
ATOM 932 O O . GLN A 1 127 ? 15.071 5.175 -23.774 1.00 24.33 194 GLN A O 1
ATOM 938 N N . VAL A 1 128 ? 15.060 7.414 -24.031 1.00 25.51 195 VAL A N 1
ATOM 939 C CA . VAL A 1 128 ? 15.039 7.662 -22.605 1.00 23.39 195 VAL A CA 1
ATOM 940 C C . VAL A 1 128 ? 13.718 7.130 -22.054 1.00 24.21 195 VAL A C 1
ATOM 941 O O . VAL A 1 128 ? 13.686 6.594 -20.946 1.00 25.37 195 VAL A O 1
ATOM 945 N N . ARG A 1 129 ? 12.631 7.267 -22.823 1.00 24.76 196 ARG A N 1
ATOM 946 C CA . ARG A 1 129 ? 11.329 6.785 -22.352 1.00 25.66 196 ARG A CA 1
ATOM 947 C C . ARG A 1 129 ? 11.358 5.276 -22.163 1.00 23.35 196 ARG A C 1
ATOM 948 O O . ARG A 1 129 ? 10.926 4.770 -21.135 1.00 21.79 196 ARG A O 1
ATOM 956 N N . ASN A 1 130 ? 11.873 4.560 -23.154 1.00 24.87 197 ASN A N 1
ATOM 957 C CA . ASN A 1 130 ? 11.972 3.110 -23.056 1.00 25.99 197 ASN A CA 1
ATOM 958 C C . ASN A 1 130 ? 12.821 2.713 -21.850 1.00 23.19 197 ASN A C 1
ATOM 959 O O . ASN A 1 130 ? 12.494 1.750 -21.166 1.00 23.52 197 ASN A O 1
ATOM 964 N N . LEU A 1 131 ? 13.898 3.459 -21.589 1.00 20.26 198 LEU A N 1
ATOM 965 C CA . LEU A 1 131 ? 14.776 3.168 -20.449 1.00 20.01 198 LEU A CA 1
ATOM 966 C C . LEU A 1 131 ? 13.943 3.286 -19.182 1.00 17.77 198 LEU A C 1
ATOM 967 O O . LEU A 1 131 ? 14.055 2.469 -18.278 1.00 17.47 198 LEU A O 1
ATOM 972 N N . PHE A 1 132 ? 13.122 4.329 -19.122 1.00 17.86 199 PHE A N 1
ATOM 973 C CA . PHE A 1 132 ? 12.248 4.564 -17.972 1.00 22.01 199 PHE A CA 1
ATOM 974 C C . PHE A 1 132 ? 11.318 3.363 -17.749 1.00 21.63 199 PHE A C 1
ATOM 975 O O . PHE A 1 132 ? 11.212 2.851 -16.636 1.00 23.84 199 PHE A O 1
ATOM 983 N N . VAL A 1 133 ? 10.676 2.891 -18.809 1.00 23.11 200 VAL A N 1
ATOM 984 C CA . VAL A 1 133 ? 9.766 1.745 -18.708 1.00 23.07 200 VAL A CA 1
ATOM 985 C C . VAL A 1 133 ? 10.489 0.459 -18.287 1.00 24.25 200 VAL A C 1
ATOM 986 O O . VAL A 1 133 ? 10.049 -0.240 -17.370 1.00 24.32 200 VAL A O 1
ATOM 990 N N . TYR A 1 134 ? 11.593 0.141 -18.957 1.00 24.96 201 TYR A N 1
ATOM 991 C CA . TYR A 1 134 ? 12.348 -1.061 -18.619 1.00 23.81 201 TYR A CA 1
ATOM 992 C C . TYR A 1 134 ? 12.668 -1.038 -17.127 1.00 24.29 201 TYR A C 1
ATOM 993 O O . TYR A 1 134 ? 12.411 -2.001 -16.409 1.00 23.42 201 TYR A O 1
ATOM 1002 N N . THR A 1 135 ? 13.227 0.078 -16.668 1.00 24.71 202 THR A N 1
ATOM 1003 C CA . THR A 1 135 ? 13.607 0.226 -15.266 1.00 24.47 202 THR A CA 1
ATOM 1004 C C . THR A 1 135 ? 12.416 0.003 -14.330 1.00 24.89 202 THR A C 1
ATOM 1005 O O . THR A 1 135 ? 12.496 -0.772 -13.379 1.00 24.88 202 THR A O 1
ATOM 1009 N N . SER A 1 136 ? 11.305 0.668 -14.620 1.00 26.54 203 SER A N 1
ATOM 1010 C CA . SER A 1 136 ? 10.092 0.552 -13.809 1.00 26.93 203 SER A CA 1
ATOM 1011 C C . SER A 1 136 ? 9.538 -0.874 -13.795 1.00 28.71 203 SER A C 1
ATOM 1012 O O . SER A 1 136 ? 9.135 -1.389 -12.757 1.00 28.79 203 SER A O 1
ATOM 1015 N N . LEU A 1 137 ? 9.511 -1.497 -14.962 1.00 29.72 204 LEU A N 1
ATOM 1016 C CA . LEU A 1 137 ? 8.998 -2.850 -15.100 1.00 33.31 204 LEU A CA 1
ATOM 1017 C C . LEU A 1 137 ? 9.895 -3.864 -14.383 1.00 33.32 204 LEU A C 1
ATOM 1018 O O . LEU A 1 137 ? 9.421 -4.692 -13.609 1.00 32.50 204 LEU A O 1
ATOM 1023 N N . PHE A 1 138 ? 11.192 -3.794 -14.643 1.00 32.31 205 PHE A N 1
ATOM 1024 C CA . PHE A 1 138 ? 12.138 -4.713 -14.026 1.00 33.15 205 PHE A CA 1
ATOM 1025 C C . PHE A 1 138 ? 12.005 -4.700 -12.505 1.00 34.75 205 PHE A C 1
ATOM 1026 O O . PHE A 1 138 ? 11.970 -5.753 -11.870 1.00 36.68 205 PHE A O 1
ATOM 1034 N N . ILE A 1 139 ? 11.907 -3.504 -11.935 1.00 34.10 206 ILE A N 1
ATOM 1035 C CA . ILE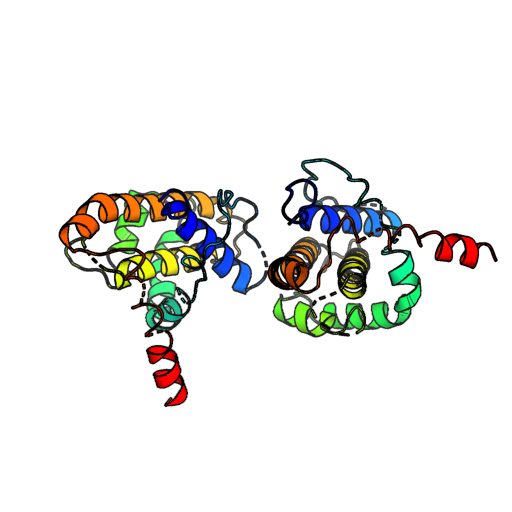 A 1 139 ? 11.788 -3.327 -10.492 1.00 35.14 206 ILE A CA 1
ATOM 1036 C C . ILE A 1 139 ? 10.437 -3.757 -9.942 1.00 37.69 206 ILE A C 1
ATOM 1037 O O . ILE A 1 139 ? 10.357 -4.297 -8.838 1.00 39.00 206 ILE A O 1
ATOM 1042 N N . LYS A 1 140 ? 9.380 -3.502 -10.707 1.00 39.68 207 LYS A N 1
ATOM 1043 C CA . LYS A 1 140 ? 8.021 -3.865 -10.319 1.00 41.79 207 LYS A CA 1
ATOM 1044 C C . LYS A 1 140 ? 7.914 -5.354 -10.007 1.00 44.33 207 LYS A C 1
ATOM 1045 O O . LYS A 1 140 ? 7.483 -5.757 -8.924 1.00 44.54 207 LYS A O 1
ATOM 1051 N N . THR A 1 141 ? 8.284 -6.159 -10.996 1.00 46.07 208 THR A N 1
ATOM 1052 C CA . THR A 1 141 ? 8.250 -7.605 -10.885 1.00 48.04 208 THR A CA 1
ATOM 1053 C C . THR A 1 141 ? 8.992 -8.050 -9.628 1.00 50.18 208 THR A C 1
ATOM 1054 O O . THR A 1 141 ? 8.386 -8.523 -8.666 1.00 52.05 208 THR A O 1
ATOM 1058 N N . ARG A 1 142 ? 10.310 -7.883 -9.649 1.00 51.08 209 ARG A N 1
ATOM 1059 C CA . ARG A 1 142 ? 11.169 -8.266 -8.538 1.00 50.94 209 ARG A CA 1
ATOM 1060 C C . ARG A 1 142 ? 10.618 -7.853 -7.176 1.00 52.57 209 ARG A C 1
ATOM 1061 O O . ARG A 1 142 ? 10.728 -8.606 -6.213 1.00 53.32 209 ARG A O 1
ATOM 1069 N N . ILE A 1 143 ? 10.033 -6.663 -7.081 1.00 53.52 210 ILE A N 1
ATOM 1070 C CA . ILE A 1 143 ? 9.500 -6.213 -5.798 1.00 55.10 210 ILE A CA 1
ATOM 1071 C C . ILE A 1 143 ? 8.240 -6.966 -5.393 1.00 57.44 210 ILE A C 1
ATOM 1072 O O . ILE A 1 143 ? 8.214 -7.647 -4.368 1.00 57.53 210 ILE A O 1
ATOM 1077 N N . ARG A 1 144 ? 7.200 -6.828 -6.208 1.00 59.82 211 ARG A N 1
ATOM 1078 C CA . ARG A 1 144 ? 5.913 -7.461 -5.959 1.00 62.01 211 ARG A CA 1
ATOM 1079 C C . ARG A 1 144 ? 6.015 -8.871 -5.390 1.00 63.84 211 ARG A C 1
ATOM 1080 O O . ARG A 1 144 ? 5.454 -9.163 -4.334 1.00 64.63 211 ARG A O 1
ATOM 1082 N N . ASN A 1 145 ? 6.745 -9.736 -6.083 1.00 65.22 212 ASN A N 1
ATOM 1083 C CA . ASN A 1 145 ? 6.883 -11.122 -5.662 1.00 66.72 212 ASN A CA 1
ATOM 1084 C C . ASN A 1 145 ? 8.072 -11.445 -4.757 1.00 67.81 212 ASN A C 1
ATOM 1085 O O . ASN A 1 145 ? 8.250 -12.598 -4.370 1.00 68.06 212 ASN A O 1
ATOM 1087 N N . ASN A 1 146 ? 8.875 -10.450 -4.393 1.00 68.98 213 ASN A N 1
ATOM 1088 C CA . ASN A 1 146 ? 10.038 -10.737 -3.558 1.00 69.09 213 ASN A CA 1
ATOM 1089 C C . ASN A 1 146 ? 10.196 -9.899 -2.289 1.00 68.95 213 ASN A C 1
ATOM 1090 O O . ASN A 1 146 ? 11.042 -10.205 -1.445 1.00 69.22 213 ASN A O 1
ATOM 1095 N N . TRP A 1 147 ? 9.393 -8.850 -2.143 1.00 67.93 214 TRP A N 1
ATOM 1096 C CA . TRP A 1 147 ? 9.497 -7.991 -0.969 1.00 66.90 214 TRP A CA 1
ATOM 1097 C C . TRP A 1 147 ? 8.747 -8.481 0.264 1.00 66.99 214 TRP A C 1
ATOM 1098 O O . TRP A 1 147 ? 9.241 -8.350 1.385 1.00 66.20 214 TRP A O 1
ATOM 1109 N N . LYS A 1 148 ? 7.563 -9.045 0.066 1.00 67.38 215 LYS A N 1
ATOM 1110 C CA . LYS A 1 148 ? 6.781 -9.546 1.192 1.00 68.33 215 LYS A CA 1
ATOM 1111 C C . LYS A 1 148 ? 7.560 -10.622 1.953 1.00 68.59 215 LYS A C 1
ATOM 1112 O O . LYS A 1 148 ? 7.722 -10.543 3.173 1.00 68.29 215 LYS A O 1
ATOM 1114 N N . GLU A 1 149 ? 8.052 -11.618 1.221 1.00 68.34 216 GLU A N 1
ATOM 1115 C CA . GLU A 1 149 ? 8.804 -12.716 1.816 1.00 68.57 216 GLU A CA 1
ATOM 1116 C C . GLU A 1 149 ? 10.164 -12.285 2.361 1.00 68.98 216 GLU A C 1
ATOM 1117 O O . GLU A 1 149 ? 10.582 -12.746 3.422 1.00 69.58 216 GLU A O 1
ATOM 1119 N N . HIS A 1 150 ? 10.850 -11.404 1.634 1.00 69.30 217 HIS A N 1
ATOM 1120 C CA . HIS A 1 150 ? 12.172 -10.922 2.042 1.00 68.17 217 HIS A CA 1
ATOM 1121 C C . HIS A 1 150 ? 12.095 -9.960 3.224 1.00 67.36 217 HIS A C 1
ATOM 1122 O O . HIS A 1 150 ? 13.119 -9.589 3.798 1.00 67.20 217 HIS A O 1
ATOM 1124 N N . ASN A 1 151 ? 10.877 -9.550 3.566 1.00 66.28 218 ASN A N 1
ATOM 1125 C CA . ASN A 1 151 ? 10.636 -8.654 4.694 1.00 65.53 218 ASN A CA 1
ATOM 1126 C C . ASN A 1 151 ? 11.025 -7.188 4.501 1.00 64.74 218 ASN A C 1
ATOM 1127 O O . ASN A 1 151 ? 11.255 -6.476 5.482 1.00 64.54 218 ASN A O 1
ATOM 1129 N N . ARG A 1 152 ? 11.102 -6.724 3.257 1.00 63.33 219 ARG A N 1
ATOM 1130 C CA . ARG A 1 152 ? 11.447 -5.324 3.023 1.00 61.16 219 ARG A CA 1
ATOM 1131 C C . ARG A 1 152 ? 10.210 -4.496 2.685 1.00 60.36 219 ARG A C 1
ATOM 1132 O O . ARG A 1 152 ? 9.141 -5.038 2.394 1.00 59.75 219 ARG A O 1
ATOM 1140 N N . SER A 1 153 ? 10.362 -3.177 2.742 1.00 59.01 220 SER A N 1
ATOM 1141 C CA . SER A 1 153 ? 9.272 -2.259 2.451 1.00 57.68 220 SER A CA 1
ATOM 1142 C C . SER A 1 153 ? 9.841 -0.855 2.291 1.00 57.71 220 SER A C 1
ATOM 1143 O O . SER A 1 153 ? 11.041 -0.643 2.469 1.00 57.18 220 SER A O 1
ATOM 1146 N N . TRP A 1 154 ? 8.981 0.100 1.952 1.00 57.10 221 TRP A N 1
ATOM 1147 C CA . TRP A 1 154 ? 9.415 1.479 1.777 1.00 57.16 221 TRP A CA 1
ATOM 1148 C C . TRP A 1 154 ? 9.694 2.163 3.109 1.00 58.44 221 TRP A C 1
ATOM 1149 O O . TRP A 1 154 ? 10.527 3.066 3.185 1.00 59.45 221 TRP A O 1
ATOM 1160 N N . ASP A 1 155 ? 8.993 1.737 4.155 1.00 60.06 222 ASP A N 1
ATOM 1161 C CA . ASP A 1 155 ? 9.179 2.308 5.484 1.00 61.82 222 ASP A CA 1
ATOM 1162 C C . ASP A 1 155 ? 10.550 1.882 5.974 1.00 61.66 222 ASP A C 1
ATOM 1163 O O . ASP A 1 155 ? 11.346 2.698 6.441 1.00 61.26 222 ASP A O 1
ATOM 1168 N N . ASP A 1 156 ? 10.818 0.588 5.855 1.00 62.19 223 ASP A N 1
ATOM 1169 C CA . ASP A 1 156 ? 12.098 0.026 6.256 1.00 62.67 223 ASP A CA 1
ATOM 1170 C C . ASP A 1 156 ? 13.177 0.722 5.420 1.00 62.03 223 ASP A C 1
ATOM 1171 O O . ASP A 1 156 ? 14.308 0.914 5.869 1.00 62.14 223 ASP A O 1
ATOM 1176 N N . PHE A 1 157 ? 12.800 1.105 4.202 1.00 60.28 224 PHE A N 1
ATOM 1177 C CA . PHE A 1 157 ? 13.694 1.790 3.271 1.00 57.81 224 PHE A CA 1
ATOM 1178 C C . PHE A 1 157 ? 14.133 3.140 3.826 1.00 55.61 224 PHE A C 1
ATOM 1179 O O . PHE A 1 157 ? 15.326 3.445 3.870 1.00 53.96 224 PHE A O 1
ATOM 1195 N N . THR A 1 159 ? 14.137 4.236 6.872 1.00 54.27 226 THR A N 1
ATOM 1196 C CA . THR A 1 159 ? 14.951 4.095 8.073 1.00 55.82 226 THR A CA 1
ATOM 1197 C C . THR A 1 159 ? 16.412 3.886 7.689 1.00 55.90 226 THR A C 1
ATOM 1198 O O . THR A 1 159 ? 17.295 4.614 8.146 1.00 57.76 226 THR A O 1
ATOM 1202 N N . LEU A 1 160 ? 16.663 2.888 6.849 1.00 55.35 227 LEU A N 1
ATOM 1203 C CA . LEU A 1 160 ? 18.017 2.605 6.394 1.00 55.04 227 LEU A CA 1
ATOM 1204 C C . LEU A 1 160 ? 18.567 3.778 5.591 1.00 54.52 227 LEU A C 1
ATOM 1205 O O . LEU A 1 160 ? 19.752 4.098 5.675 1.00 54.71 227 LEU A O 1
ATOM 1210 N N . GLY A 1 161 ? 17.698 4.422 4.821 1.00 54.69 228 GLY A N 1
ATOM 1211 C CA . GLY A 1 161 ? 18.115 5.554 4.013 1.00 55.85 228 GLY A CA 1
ATOM 1212 C C . GLY A 1 161 ? 18.686 6.721 4.799 1.00 57.04 228 GLY A C 1
ATOM 1213 O O . GLY A 1 161 ? 19.799 7.170 4.529 1.00 57.52 228 GLY A O 1
ATOM 1214 N N . LYS A 1 162 ? 17.927 7.223 5.768 1.00 58.87 229 LYS A N 1
ATOM 1215 C CA . LYS A 1 162 ? 18.379 8.348 6.581 1.00 59.86 229 LYS A CA 1
ATOM 1216 C C . LYS A 1 162 ? 19.727 8.033 7.210 1.00 60.74 229 LYS A C 1
ATOM 1217 O O . LYS A 1 162 ? 20.560 8.918 7.381 1.00 61.11 229 LYS A O 1
ATOM 1219 N N . GLN A 1 163 ? 19.939 6.767 7.556 1.00 62.84 230 GLN A N 1
ATOM 1220 C CA . GLN A 1 163 ? 21.200 6.350 8.158 1.00 64.27 230 GLN A CA 1
ATOM 1221 C C . GLN A 1 163 ? 22.317 6.532 7.138 1.00 64.54 230 GLN A C 1
ATOM 1222 O O . GLN A 1 163 ? 23.367 7.091 7.448 1.00 64.15 230 GLN A O 1
ATOM 1236 N N . LYS A 1 165 ? 22.194 8.418 4.495 1.00 65.21 232 LYS A N 1
ATOM 1237 C CA . LYS A 1 165 ? 22.277 9.824 4.136 1.00 65.42 232 LYS A CA 1
ATOM 1238 C C . LYS A 1 165 ? 23.215 10.539 5.100 1.00 65.90 232 LYS A C 1
ATOM 1239 O O . LYS A 1 165 ? 24.059 11.331 4.686 1.00 64.93 232 LYS A O 1
ATOM 1245 N N . GLU A 1 166 ? 23.064 10.246 6.388 1.00 67.08 233 GLU A N 1
ATOM 1246 C CA . GLU A 1 166 ? 23.890 10.860 7.421 1.00 68.25 233 GLU A CA 1
ATOM 1247 C C . GLU A 1 166 ? 25.350 10.432 7.319 1.00 68.75 233 GLU A C 1
ATOM 1248 O O . GLU A 1 166 ? 26.248 11.265 7.411 1.00 69.25 233 GLU A O 1
ATOM 1254 N N . ASP A 1 167 ? 25.588 9.137 7.131 1.00 69.31 234 ASP A N 1
ATOM 1255 C CA . ASP A 1 167 ? 26.954 8.633 7.010 1.00 70.22 234 ASP A CA 1
ATOM 1256 C C . ASP A 1 167 ? 27.678 9.397 5.906 1.00 71.13 234 ASP A C 1
ATOM 1257 O O . ASP A 1 167 ? 28.779 9.911 6.107 1.00 70.87 234 ASP A O 1
ATOM 1262 N N . TYR A 1 168 ? 27.044 9.465 4.739 1.00 72.29 235 TYR A N 1
ATOM 1263 C CA . TYR A 1 168 ? 27.603 10.161 3.588 1.00 73.98 235 TYR A CA 1
ATOM 1264 C C . TYR A 1 168 ? 27.948 11.602 3.940 1.00 74.89 235 TYR A C 1
ATOM 1265 O O . TYR A 1 168 ? 29.075 12.051 3.728 1.00 73.95 235 TYR A O 1
ATOM 1274 N N . GLU A 1 169 ? 26.968 12.324 4.472 1.00 76.28 236 GLU A N 1
ATOM 1275 C CA . GLU A 1 169 ? 27.161 13.718 4.854 1.00 78.15 236 GLU A CA 1
ATOM 1276 C C . GLU A 1 169 ? 28.374 13.879 5.768 1.00 78.85 236 GLU A C 1
ATOM 1277 O O . GLU A 1 169 ? 29.276 14.670 5.486 1.00 78.40 236 GLU A O 1
ATOM 1283 N N . ARG A 1 170 ? 28.388 13.121 6.862 1.00 79.62 237 ARG A N 1
ATOM 1284 C CA . ARG A 1 170 ? 29.482 13.171 7.824 1.00 80.12 237 ARG A CA 1
ATOM 1285 C C . ARG A 1 170 ? 30.799 12.780 7.164 1.00 80.59 237 ARG A C 1
ATOM 1286 O O . ARG A 1 170 ? 31.835 13.407 7.395 1.00 80.83 237 ARG A O 1
ATOM 1288 N N . ALA A 1 171 ? 30.749 11.741 6.338 1.00 81.18 238 ALA A N 1
ATOM 1289 C CA . ALA A 1 171 ? 31.934 11.253 5.643 1.00 81.88 238 ALA A CA 1
ATOM 1290 C C . ALA A 1 171 ? 32.539 12.327 4.739 1.00 82.23 238 ALA A C 1
ATOM 1291 O O . ALA A 1 171 ? 33.735 12.606 4.807 1.00 81.59 238 ALA A O 1
ATOM 1293 N N . GLU A 1 172 ? 31.700 12.928 3.899 1.00 83.50 239 GLU A N 1
ATOM 1294 C CA . GLU A 1 172 ? 32.143 13.966 2.971 1.00 84.81 239 GLU A CA 1
ATOM 1295 C C . GLU A 1 172 ? 32.556 15.242 3.698 1.00 85.45 239 GLU A C 1
ATOM 1296 O O . GLU A 1 172 ? 33.304 16.064 3.158 1.00 85.51 239 GLU A O 1
ATOM 1302 N N . ALA A 1 173 ? 32.067 15.402 4.924 1.00 86.57 240 ALA A N 1
ATOM 1303 C CA . ALA A 1 173 ? 32.394 16.565 5.733 1.00 87.06 240 ALA A CA 1
ATOM 1304 C C . ALA A 1 173 ? 33.662 16.295 6.536 1.00 87.66 240 ALA A C 1
ATOM 1305 O O . ALA A 1 173 ? 34.115 17.149 7.294 1.00 87.81 240 ALA A O 1
ATOM 1307 N N . GLU A 1 174 ? 34.236 15.107 6.363 1.00 88.25 241 GLU A N 1
ATOM 1308 C CA . GLU A 1 174 ? 35.445 14.737 7.093 1.00 88.77 241 GLU A CA 1
ATOM 1309 C C . GLU A 1 174 ? 36.721 14.848 6.264 1.00 89.58 241 GLU A C 1
ATOM 1310 O O . GLU A 1 174 ? 36.633 15.121 5.045 1.00 89.38 241 GLU A O 1
ATOM 1312 N N . LYS A 1 175 ? 37.809 14.653 6.854 1.00 91.11 242 LYS A N 1
ATOM 1313 N N . GLU B 1 8 ? -18.098 -14.001 -8.177 1.00 50.31 75 GLU B N 1
ATOM 1314 C CA . GLU B 1 8 ? -17.234 -13.413 -7.117 1.00 49.43 75 GLU B CA 1
ATOM 1315 C C . GLU B 1 8 ? -16.505 -12.179 -7.645 1.00 49.41 75 GLU B C 1
ATOM 1316 O O . GLU B 1 8 ? -15.830 -12.239 -8.673 1.00 50.33 75 GLU B O 1
ATOM 1318 N N . PRO B 1 9 ? -16.642 -11.040 -6.945 1.00 48.67 76 PRO B N 1
ATOM 1319 C CA . PRO B 1 9 ? -16.022 -9.755 -7.292 1.00 46.68 76 PRO B CA 1
ATOM 1320 C C . PRO B 1 9 ? -14.569 -9.859 -7.742 1.00 44.83 76 PRO B C 1
ATOM 1321 O O . PRO B 1 9 ? -14.164 -9.217 -8.715 1.00 44.40 76 PRO B O 1
ATOM 1325 N N . ARG B 1 10 ? -13.788 -10.666 -7.032 1.00 43.40 77 ARG B N 1
ATOM 1326 C CA . ARG B 1 10 ? -12.379 -10.850 -7.366 1.00 41.75 77 ARG B CA 1
ATOM 1327 C C . ARG B 1 10 ? -12.208 -11.496 -8.740 1.00 39.82 77 ARG B C 1
ATOM 1328 O O . ARG B 1 10 ? -11.146 -11.390 -9.354 1.00 38.60 77 ARG B O 1
ATOM 1336 N N . LEU B 1 11 ? -13.260 -12.154 -9.220 1.00 38.88 78 LEU B N 1
ATOM 1337 C CA . LEU B 1 11 ? -13.208 -12.842 -10.504 1.00 38.16 78 LEU B CA 1
ATOM 1338 C C . LEU B 1 11 ? -13.915 -12.164 -11.685 1.00 39.24 78 LEU B C 1
ATOM 1339 O O . LEU B 1 11 ? -14.184 -12.813 -12.694 1.00 39.79 78 LEU B O 1
ATOM 1344 N N . ASP B 1 12 ? -14.221 -10.873 -11.571 1.00 38.00 79 ASP B N 1
ATOM 1345 C CA . ASP B 1 12 ? -14.865 -10.164 -12.675 1.00 36.95 79 ASP B CA 1
ATOM 1346 C C . ASP B 1 12 ? -14.040 -10.470 -13.924 1.00 34.97 79 ASP B C 1
ATOM 1347 O O . ASP B 1 12 ? -12.812 -10.482 -13.867 1.00 35.22 79 ASP B O 1
ATOM 1352 N N . ILE B 1 13 ? -14.696 -10.718 -15.051 1.00 31.53 80 ILE B N 1
ATOM 1353 C CA . ILE B 1 13 ? -13.952 -11.034 -16.266 1.00 30.20 80 ILE B CA 1
ATOM 1354 C C . ILE B 1 13 ? -13.034 -9.886 -16.689 1.00 28.22 80 ILE B C 1
ATOM 1355 O O . ILE B 1 13 ? -11.969 -10.117 -17.270 1.00 28.82 80 ILE B O 1
ATOM 1360 N N . GLU B 1 14 ? -13.437 -8.650 -16.404 1.00 24.12 81 GLU B N 1
ATOM 1361 C CA . GLU B 1 14 ? -12.607 -7.499 -16.754 1.00 23.67 81 GLU B CA 1
ATOM 1362 C C . GLU B 1 14 ? -11.207 -7.678 -16.174 1.00 22.96 81 GLU B C 1
ATOM 1363 O O . GLU B 1 14 ? -10.211 -7.332 -16.808 1.00 23.27 81 GLU B O 1
ATOM 1369 N N . GLY B 1 15 ? -11.149 -8.200 -14.949 1.00 23.23 82 GLY B N 1
ATOM 1370 C CA . GLY B 1 15 ? -9.879 -8.412 -14.274 1.00 22.64 82 GLY B CA 1
ATOM 1371 C C . GLY B 1 15 ? -8.941 -9.322 -15.038 1.00 22.82 82 GLY B C 1
ATOM 1372 O O . GLY B 1 15 ? -7.744 -9.043 -15.144 1.00 23.12 82 GLY B O 1
ATOM 1373 N N . PHE B 1 16 ? -9.477 -10.418 -15.565 1.00 22.44 83 PHE B N 1
ATOM 1374 C CA . PHE B 1 16 ? -8.669 -11.362 -16.337 1.00 21.33 83 PHE B CA 1
ATOM 1375 C C . PHE B 1 16 ? -8.139 -10.712 -17.591 1.00 20.23 83 PHE B C 1
ATOM 1376 O O . PHE B 1 16 ? -6.973 -10.891 -17.956 1.00 21.12 83 PHE B O 1
ATOM 1384 N N . VAL B 1 17 ? -8.999 -9.956 -18.261 1.00 18.70 84 VAL B N 1
ATOM 1385 C CA . VAL B 1 17 ? -8.599 -9.334 -19.507 1.00 18.72 84 VAL B CA 1
ATOM 1386 C C . VAL B 1 17 ? -7.458 -8.346 -19.278 1.00 19.98 84 VAL B C 1
ATOM 1387 O O . VAL B 1 17 ? -6.428 -8.413 -19.949 1.00 17.88 84 VAL B O 1
ATOM 1391 N N . VAL B 1 18 ? -7.648 -7.438 -18.322 1.00 22.43 85 VAL B N 1
ATOM 1392 C CA . VAL B 1 18 ? -6.649 -6.429 -17.997 1.00 22.90 85 VAL B CA 1
ATOM 1393 C C . VAL B 1 18 ? -5.326 -7.068 -17.617 1.00 21.97 85 VAL B C 1
ATOM 1394 O O . VAL B 1 18 ? -4.271 -6.677 -18.109 1.00 21.38 85 VAL B O 1
ATOM 1398 N N . ASP B 1 19 ? -5.387 -8.043 -16.723 1.00 22.40 86 ASP B N 1
ATOM 1399 C CA . ASP B 1 19 ? -4.178 -8.709 -16.278 1.00 24.67 86 ASP B CA 1
ATOM 1400 C C . ASP B 1 19 ? -3.440 -9.389 -17.407 1.00 24.83 86 ASP B C 1
ATOM 1401 O O . ASP B 1 19 ? -2.213 -9.331 -17.468 1.00 26.31 86 ASP B O 1
ATOM 1406 N N . TYR B 1 20 ? -4.170 -10.041 -18.306 1.00 22.96 87 TYR B N 1
ATOM 1407 C CA . TYR B 1 20 ? -3.486 -10.725 -19.382 1.00 22.71 87 TYR B CA 1
ATOM 1408 C C . TYR B 1 20 ? -2.894 -9.757 -20.394 1.00 21.70 87 TYR B C 1
ATOM 1409 O O . TYR B 1 20 ? -1.774 -9.959 -20.855 1.00 20.68 87 TYR B O 1
ATOM 1418 N N . PHE B 1 21 ? -3.643 -8.712 -20.735 1.00 20.90 88 PHE B N 1
ATOM 1419 C CA . PHE B 1 21 ? -3.177 -7.711 -21.687 1.00 21.99 88 PHE B CA 1
ATOM 1420 C C . PHE B 1 21 ? -1.891 -7.095 -21.156 1.00 22.59 88 PHE B C 1
ATOM 1421 O O . PHE B 1 21 ? -0.915 -6.951 -21.882 1.00 20.84 88 PHE B O 1
ATOM 1429 N N . THR B 1 22 ? -1.930 -6.715 -19.885 1.00 23.66 89 THR B N 1
ATOM 1430 C CA . THR B 1 22 ? -0.793 -6.115 -19.203 1.00 26.29 89 THR B CA 1
ATOM 1431 C C . THR B 1 22 ? 0.404 -7.043 -19.317 1.00 25.36 89 THR B C 1
ATOM 1432 O O . THR B 1 22 ? 1.459 -6.649 -19.816 1.00 27.66 89 THR B O 1
ATOM 1436 N N . HIS B 1 23 ? 0.217 -8.281 -18.863 1.00 24.48 90 HIS B N 1
ATOM 1437 C CA . HIS B 1 23 ? 1.264 -9.286 -18.897 1.00 24.98 90 HIS B CA 1
ATOM 1438 C C . HIS B 1 23 ? 1.868 -9.483 -20.283 1.00 23.89 90 HIS B C 1
ATOM 1439 O O . HIS B 1 23 ? 3.085 -9.457 -20.433 1.00 20.60 90 HIS B O 1
ATOM 1446 N N . ARG B 1 24 ? 1.018 -9.682 -21.288 1.00 23.47 91 ARG B N 1
ATOM 1447 C CA . ARG B 1 24 ? 1.482 -9.903 -22.651 1.00 23.02 91 ARG B CA 1
ATOM 1448 C C . ARG B 1 24 ? 2.237 -8.715 -23.202 1.00 23.88 91 ARG B C 1
ATOM 1449 O O . ARG B 1 24 ? 3.259 -8.882 -23.853 1.00 27.28 91 ARG B O 1
ATOM 1457 N N . ILE B 1 25 ? 1.735 -7.510 -22.943 1.00 27.69 92 ILE B N 1
ATOM 1458 C CA . ILE B 1 25 ? 2.377 -6.291 -23.429 1.00 25.32 92 ILE B CA 1
ATOM 1459 C C . ILE B 1 25 ? 3.780 -6.147 -22.853 1.00 26.87 92 ILE B C 1
ATOM 1460 O O . ILE B 1 25 ? 4.688 -5.670 -23.525 1.00 27.13 92 ILE B O 1
ATOM 1465 N N . ARG B 1 26 ? 3.944 -6.578 -21.607 1.00 26.72 93 ARG B N 1
ATOM 1466 C CA . ARG B 1 26 ? 5.219 -6.515 -20.912 1.00 26.69 93 ARG B CA 1
ATOM 1467 C C . ARG B 1 26 ? 6.274 -7.466 -21.469 1.00 26.75 93 ARG B C 1
ATOM 1468 O O . ARG B 1 26 ? 7.466 -7.275 -21.237 1.00 25.91 93 ARG B O 1
ATOM 1476 N N . GLN B 1 27 ? 5.842 -8.489 -22.195 1.00 27.57 94 GLN B N 1
ATOM 1477 C CA . GLN B 1 27 ? 6.775 -9.472 -22.743 1.00 28.98 94 GLN B CA 1
ATOM 1478 C C . GLN B 1 27 ? 7.999 -8.853 -23.411 1.00 30.51 94 GLN B C 1
ATOM 1479 O O . GLN B 1 27 ? 9.112 -9.370 -23.288 1.00 30.78 94 GLN B O 1
ATOM 1485 N N . ASN B 1 28 ? 7.805 -7.747 -24.114 1.00 30.55 95 ASN B N 1
ATOM 1486 C CA . ASN B 1 28 ? 8.924 -7.109 -24.787 1.00 33.64 95 ASN B CA 1
ATOM 1487 C C . ASN B 1 28 ? 9.316 -5.792 -24.148 1.00 33.10 95 ASN B C 1
ATOM 1488 O O . ASN B 1 28 ? 9.897 -4.923 -24.796 1.00 33.75 95 ASN B O 1
ATOM 1493 N N . GLY B 1 29 ? 8.990 -5.657 -22.869 1.00 30.96 96 GLY B N 1
ATOM 1494 C CA . GLY B 1 29 ? 9.340 -4.459 -22.139 1.00 32.37 96 GLY B CA 1
ATOM 1495 C C . GLY B 1 29 ? 8.449 -3.246 -22.289 1.00 32.52 96 GLY B C 1
ATOM 1496 O O . GLY B 1 29 ? 8.892 -2.131 -22.013 1.00 33.85 96 GLY B O 1
ATOM 1505 N N . GLU B 1 31 ? 4.760 -1.168 -21.363 1.00 34.05 98 GLU B N 1
ATOM 1506 C CA . GLU B 1 31 ? 3.852 -1.082 -20.228 1.00 34.01 98 GLU B CA 1
ATOM 1507 C C . GLU B 1 31 ? 2.543 -0.358 -20.540 1.00 34.01 98 GLU B C 1
ATOM 1508 O O . GLU B 1 31 ? 2.537 0.740 -21.106 1.00 34.72 98 GLU B O 1
ATOM 1514 N N . TRP B 1 32 ? 1.429 -0.980 -20.175 1.00 32.25 99 TRP B N 1
ATOM 1515 C CA . TRP B 1 32 ? 0.130 -0.368 -20.404 1.00 33.84 99 TRP B CA 1
ATOM 1516 C C . TRP B 1 32 ? -0.232 0.443 -19.161 1.00 34.56 99 TRP B C 1
ATOM 1517 O O . TRP B 1 32 ? -0.787 -0.083 -18.188 1.00 33.43 99 TRP B O 1
ATOM 1528 N N . PHE B 1 33 ? 0.122 1.725 -19.188 1.00 35.38 100 PHE B N 1
ATOM 1529 C CA . PHE B 1 33 ? -0.160 2.609 -18.063 1.00 37.03 100 PHE B CA 1
ATOM 1530 C C . PHE B 1 33 ? -1.662 2.896 -17.988 1.00 37.25 100 PHE B C 1
ATOM 1531 O O . PHE B 1 33 ? -2.206 3.141 -16.908 1.00 38.12 100 PHE B O 1
ATOM 1539 N N . GLY B 1 34 ? -2.332 2.843 -19.136 1.00 37.41 101 GLY B N 1
ATOM 1540 C CA . GLY B 1 34 ? -3.764 3.080 -19.163 1.00 38.53 101 GLY B CA 1
ATOM 1541 C C . GLY B 1 34 ? -4.557 1.934 -18.548 1.00 38.68 101 GLY B C 1
ATOM 1542 O O . GLY B 1 34 ? -5.748 2.073 -18.250 1.00 38.48 101 GLY B O 1
ATOM 1543 N N . ALA B 1 35 ? -3.894 0.799 -18.353 1.00 38.47 102 ALA B N 1
ATOM 1544 C CA . ALA B 1 35 ? -4.538 -0.372 -17.776 1.00 38.66 102 ALA B CA 1
ATOM 1545 C C . ALA B 1 35 ? -5.314 -0.044 -16.504 1.00 39.41 102 ALA B C 1
ATOM 1546 O O . ALA B 1 35 ? -4.754 0.464 -15.539 1.00 40.61 102 ALA B O 1
ATOM 1548 N N . PRO B 1 36 ? -6.626 -0.309 -16.499 1.00 39.30 103 PRO B N 1
ATOM 1549 C CA . PRO B 1 36 ? -7.418 -0.023 -15.300 1.00 39.81 103 PRO B CA 1
ATOM 1550 C C . PRO B 1 36 ? -6.955 -0.885 -14.126 1.00 41.05 103 PRO B C 1
ATOM 1551 O O . PRO B 1 36 ? -6.293 -1.909 -14.316 1.00 39.63 103 PRO B O 1
ATOM 1555 N N . GLY B 1 37 ? -7.303 -0.470 -12.914 1.00 42.13 104 GLY B N 1
ATOM 1556 C CA . GLY B 1 37 ? -6.880 -1.206 -11.735 1.00 44.75 104 GLY B CA 1
ATOM 1557 C C . GLY B 1 37 ? -7.603 -2.503 -11.426 1.00 46.70 104 GLY B C 1
ATOM 1558 O O . GLY B 1 37 ? -8.739 -2.724 -11.847 1.00 46.94 104 GLY B O 1
ATOM 1559 N N . LEU B 1 38 ? -6.920 -3.370 -10.687 1.00 48.06 105 LEU B N 1
ATOM 1560 C CA . LEU B 1 38 ? -7.478 -4.647 -10.266 1.00 49.97 105 LEU B CA 1
ATOM 1561 C C . LEU B 1 38 ? -7.871 -4.472 -8.801 1.00 52.23 105 LEU B C 1
ATOM 1562 O O . LEU B 1 38 ? -7.014 -4.474 -7.915 1.00 51.46 105 LEU B O 1
ATOM 1567 N N . PRO B 1 39 ? -9.179 -4.329 -8.529 1.00 54.79 106 PRO B N 1
ATOM 1568 C CA . PRO B 1 39 ? -9.711 -4.144 -7.174 1.00 56.15 106 PRO B CA 1
ATOM 1569 C C . PRO B 1 39 ? -9.135 -5.080 -6.117 1.00 57.48 106 PRO B C 1
ATOM 1570 O O . PRO B 1 39 ? -8.709 -4.636 -5.049 1.00 58.60 106 PRO B O 1
ATOM 1574 N N . SER B 1 40 ? -9.123 -6.375 -6.412 1.00 57.25 107 SER B N 1
ATOM 1575 C CA . SER B 1 40 ? -8.609 -7.352 -5.463 1.00 54.90 107 SER B CA 1
ATOM 1576 C C . SER B 1 40 ? -7.179 -7.766 -5.790 1.00 52.83 107 SER B C 1
ATOM 1577 O O . SER B 1 40 ? -6.621 -8.643 -5.133 1.00 52.00 107 SER B O 1
ATOM 1580 N N . GLY B 1 41 ? -6.593 -7.129 -6.801 1.00 50.14 108 GLY B N 1
ATOM 1581 C CA . GLY B 1 41 ? -5.232 -7.450 -7.199 1.00 47.17 108 GLY B CA 1
ATOM 1582 C C . GLY B 1 41 ? -5.152 -8.714 -8.040 1.00 45.54 108 GLY B C 1
ATOM 1583 O O . GLY B 1 41 ? -6.179 -9.292 -8.404 1.00 44.83 108 GLY B O 1
ATOM 1584 N N . VAL B 1 42 ? -3.929 -9.142 -8.349 1.00 43.25 109 VAL B N 1
ATOM 1585 C CA . VAL B 1 42 ? -3.705 -10.340 -9.150 1.00 40.91 109 VAL B CA 1
ATOM 1586 C C . VAL B 1 42 ? -4.136 -11.582 -8.389 1.00 40.17 109 VAL B C 1
ATOM 1587 O O . VAL B 1 42 ? -3.706 -11.808 -7.264 1.00 40.54 109 VAL B O 1
ATOM 1591 N N . GLN B 1 43 ? -4.989 -12.385 -9.013 1.00 38.59 110 GLN B N 1
ATOM 1592 C CA . GLN B 1 43 ? -5.483 -13.610 -8.395 1.00 35.86 110 GLN B CA 1
ATOM 1593 C C . GLN B 1 43 ? -4.764 -14.823 -8.970 1.00 32.71 110 GLN B C 1
ATOM 1594 O O . GLN B 1 43 ? -4.145 -14.741 -10.030 1.00 29.11 110 GLN B O 1
ATOM 1600 N N . PRO B 1 44 ? -4.824 -15.967 -8.268 1.00 31.77 111 PRO B N 1
ATOM 1601 C CA . PRO B 1 44 ? -4.153 -17.158 -8.793 1.00 31.73 111 PRO B CA 1
ATOM 1602 C C . PRO B 1 44 ? -4.764 -17.562 -10.135 1.00 31.20 111 PRO B C 1
ATOM 1603 O O . PRO B 1 44 ? -4.105 -18.182 -10.966 1.00 28.53 111 PRO B O 1
ATOM 1607 N N . GLU B 1 45 ? -6.028 -17.196 -10.339 1.00 29.64 112 GLU B N 1
ATOM 1608 C CA . GLU B 1 45 ? -6.709 -17.494 -11.594 1.00 29.43 112 GLU B CA 1
ATOM 1609 C C . GLU B 1 45 ? -6.091 -16.665 -12.728 1.00 28.57 112 GLU B C 1
ATOM 1610 O O . GLU B 1 45 ? -6.017 -17.134 -13.861 1.00 29.56 112 GLU B O 1
ATOM 1616 N N . HIS B 1 46 ? -5.649 -15.442 -12.425 1.00 27.71 113 HIS B N 1
ATOM 1617 C CA . HIS B 1 46 ? -5.030 -14.592 -13.442 1.00 27.06 113 HIS B CA 1
ATOM 1618 C C . HIS B 1 46 ? -3.696 -15.195 -13.831 1.00 27.49 113 HIS B C 1
ATOM 1619 O O . HIS B 1 46 ? -3.345 -15.276 -15.014 1.00 25.75 113 HIS B O 1
ATOM 1626 N N . GLU B 1 47 ? -2.940 -15.596 -12.818 1.00 27.49 114 GLU B N 1
ATOM 1627 C CA . GLU B 1 47 ? -1.630 -16.184 -13.043 1.00 29.16 114 GLU B CA 1
ATOM 1628 C C . GLU B 1 47 ? -1.779 -17.426 -13.895 1.00 26.55 114 GLU B C 1
ATOM 1629 O O . GLU B 1 47 ? -0.951 -17.683 -14.758 1.00 26.78 114 GLU B O 1
ATOM 1651 N N . ARG B 1 50 ? -2.446 -16.368 -17.491 1.00 24.22 117 ARG B N 1
ATOM 1652 C CA . ARG B 1 50 ? -1.254 -15.907 -18.192 1.00 23.95 117 ARG B CA 1
ATOM 1653 C C . ARG B 1 50 ? -0.570 -17.144 -18.775 1.00 22.98 117 ARG B C 1
ATOM 1654 O O . ARG B 1 50 ? -0.110 -17.137 -19.905 1.00 21.64 117 ARG B O 1
ATOM 1662 N N . VAL B 1 51 ? -0.512 -18.210 -17.987 1.00 24.01 118 VAL B N 1
ATOM 1663 C CA . VAL B 1 51 ? 0.114 -19.455 -18.431 1.00 23.44 118 VAL B CA 1
ATOM 1664 C C . VAL B 1 51 ? -0.640 -20.021 -19.636 1.00 22.27 118 VAL B C 1
ATOM 1665 O O . VAL B 1 51 ? -0.044 -20.362 -20.663 1.00 20.41 118 VAL B O 1
ATOM 1677 N N . GLY B 1 53 ? -2.759 -18.456 -21.685 1.00 21.14 120 GLY B N 1
ATOM 1678 C CA . GLY B 1 53 ? -2.662 -17.576 -22.837 1.00 22.32 120 GLY B CA 1
ATOM 1679 C C . GLY B 1 53 ? -1.331 -17.712 -23.559 1.00 22.64 120 GLY B C 1
ATOM 1680 O O . GLY B 1 53 ? -1.270 -17.699 -24.792 1.00 20.27 120 GLY B O 1
ATOM 1681 N N . THR B 1 54 ? -0.254 -17.845 -22.793 1.00 21.72 121 THR B N 1
ATOM 1682 C CA . THR B 1 54 ? 1.065 -17.986 -23.393 1.00 23.98 121 THR B CA 1
ATOM 1683 C C . THR B 1 54 ? 1.122 -19.215 -24.295 1.00 22.91 121 THR B C 1
ATOM 1684 O O . THR B 1 54 ? 1.569 -19.141 -25.438 1.00 22.33 121 THR B O 1
ATOM 1688 N N . ILE B 1 55 ? 0.647 -20.343 -23.784 1.00 22.89 122 ILE B N 1
ATOM 1689 C CA . ILE B 1 55 ? 0.680 -21.579 -24.550 1.00 24.19 122 ILE B CA 1
ATOM 1690 C C . ILE B 1 55 ? -0.234 -21.524 -25.759 1.00 23.27 122 ILE B C 1
ATOM 1691 O O . ILE B 1 55 ? 0.131 -21.977 -26.838 1.00 24.22 122 ILE B O 1
ATOM 1696 N N . PHE B 1 56 ? -1.418 -20.950 -25.588 1.00 23.07 123 PHE B N 1
ATOM 1697 C CA . PHE B 1 56 ? -2.352 -20.884 -26.693 1.00 22.11 123 PHE B CA 1
ATOM 1698 C C . PHE B 1 56 ? -1.730 -20.128 -27.858 1.00 24.86 123 PHE B C 1
ATOM 1699 O O . PHE B 1 56 ? -1.817 -20.571 -29.000 1.00 25.55 123 PHE B O 1
ATOM 1707 N N . GLU B 1 57 ? -1.090 -18.995 -27.567 1.00 24.71 124 GLU B N 1
ATOM 1708 C CA . GLU B 1 57 ? -0.457 -18.188 -28.610 1.00 26.29 124 GLU B CA 1
ATOM 1709 C C . GLU B 1 57 ? 0.559 -19.008 -29.391 1.00 26.83 124 GLU B C 1
ATOM 1710 O O . GLU B 1 57 ? 0.585 -18.958 -30.622 1.00 26.15 124 GLU B O 1
ATOM 1716 N N . LYS B 1 58 ? 1.397 -19.755 -28.676 1.00 26.14 125 LYS B N 1
ATOM 1717 C CA . LYS B 1 58 ? 2.410 -20.592 -29.323 1.00 29.40 125 LYS B CA 1
ATOM 1718 C C . LYS B 1 58 ? 1.749 -21.553 -30.311 1.00 29.00 125 LYS B C 1
ATOM 1719 O O . LYS B 1 58 ? 2.265 -21.789 -31.401 1.00 30.90 125 LYS B O 1
ATOM 1725 N N . LYS B 1 59 ? 0.597 -22.095 -29.924 1.00 27.15 126 LYS B N 1
ATOM 1726 C CA . LYS B 1 59 ? -0.137 -23.031 -30.761 1.00 27.15 126 LYS B CA 1
ATOM 1727 C C . LYS B 1 59 ? -0.797 -22.367 -31.956 1.00 28.30 126 LYS B C 1
ATOM 1728 O O . LYS B 1 59 ? -0.982 -22.994 -32.998 1.00 27.86 126 LYS B O 1
ATOM 1734 N N . HIS B 1 60 ? -1.162 -21.097 -31.805 1.00 28.12 127 HIS B N 1
ATOM 1735 C CA . HIS B 1 60 ? -1.835 -20.378 -32.880 1.00 29.46 127 HIS B CA 1
ATOM 1736 C C . HIS B 1 60 ?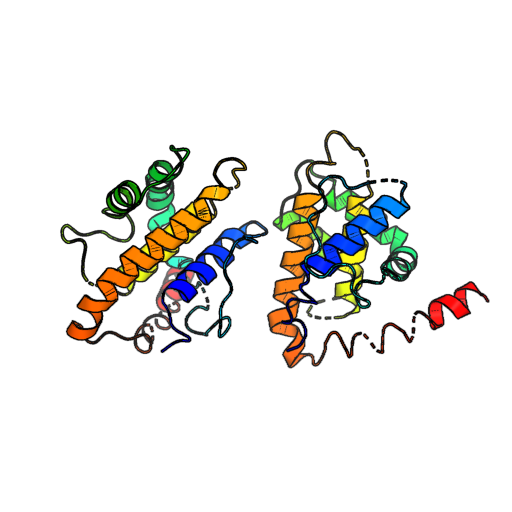 -1.098 -19.126 -33.320 1.00 30.00 127 HIS B C 1
ATOM 1737 O O . HIS B 1 60 ? -1.733 -18.142 -33.689 1.00 30.85 127 HIS B O 1
ATOM 1744 N N . ALA B 1 61 ? 0.232 -19.171 -33.305 1.00 29.67 128 ALA B N 1
ATOM 1745 C CA . ALA B 1 61 ? 1.043 -18.013 -33.681 1.00 31.83 128 ALA B CA 1
ATOM 1746 C C . ALA B 1 61 ? 0.743 -17.473 -35.077 1.00 32.68 128 ALA B C 1
ATOM 1747 O O . ALA B 1 61 ? 0.443 -16.291 -35.238 1.00 33.21 128 ALA B O 1
ATOM 1749 N N . GLU B 1 62 ? 0.830 -18.339 -36.083 1.00 36.04 129 GLU B N 1
ATOM 1750 C CA . GLU B 1 62 ? 0.566 -17.946 -37.465 1.00 37.84 129 GLU B CA 1
ATOM 1751 C C . GLU B 1 62 ? -0.837 -17.369 -37.608 1.00 38.06 129 GLU B C 1
ATOM 1752 O O . GLU B 1 62 ? -1.025 -16.318 -38.223 1.00 37.29 129 GLU B O 1
ATOM 1758 N N . ASN B 1 63 ? -1.818 -18.068 -37.043 1.00 37.17 130 ASN B N 1
ATOM 1759 C CA . ASN B 1 63 ? -3.207 -17.627 -37.083 1.00 36.45 130 ASN B CA 1
ATOM 1760 C C . ASN B 1 63 ? -3.370 -16.246 -36.426 1.00 35.56 130 ASN B C 1
ATOM 1761 O O . ASN B 1 63 ? -4.108 -15.388 -36.925 1.00 34.14 130 ASN B O 1
ATOM 1766 N N . PHE B 1 64 ? -2.700 -16.039 -35.295 1.00 32.84 131 PHE B N 1
ATOM 1767 C CA . PHE B 1 64 ? -2.785 -14.757 -34.600 1.00 32.51 131 PHE B CA 1
ATOM 1768 C C . PHE B 1 64 ? -2.211 -13.680 -35.514 1.00 33.59 131 PHE B C 1
ATOM 1769 O O . PHE B 1 64 ? -2.884 -12.692 -35.821 1.00 33.29 131 PHE B O 1
ATOM 1777 N N . GLU B 1 65 ? -0.976 -13.887 -35.961 1.00 35.94 132 GLU B N 1
ATOM 1778 C CA . GLU B 1 65 ? -0.307 -12.947 -36.856 1.00 39.09 132 GLU B CA 1
ATOM 1779 C C . GLU B 1 65 ? -1.224 -12.490 -37.976 1.00 39.43 132 GLU B C 1
ATOM 1780 O O . GLU B 1 65 ? -1.364 -11.296 -38.240 1.00 39.72 132 GLU B O 1
ATOM 1786 N N . THR B 1 66 ? -1.840 -13.467 -38.632 1.00 39.86 133 THR B N 1
ATOM 1787 C CA . THR B 1 66 ? -2.738 -13.223 -39.745 1.00 39.64 133 THR B CA 1
ATOM 1788 C C . THR B 1 66 ? -3.953 -12.390 -39.376 1.00 41.03 133 THR B C 1
ATOM 1789 O O . THR B 1 66 ? -4.192 -11.332 -39.960 1.00 42.88 133 THR B O 1
ATOM 1793 N N . PHE B 1 67 ? -4.724 -12.865 -38.407 1.00 41.20 134 PHE B N 1
ATOM 1794 C CA . PHE B 1 67 ? -5.935 -12.168 -38.010 1.00 42.39 134 PHE B CA 1
ATOM 1795 C C . PHE B 1 67 ? -5.785 -10.874 -37.240 1.00 41.74 134 PHE B C 1
ATOM 1796 O O . PHE B 1 67 ? -6.678 -10.035 -37.294 1.00 41.94 134 PHE B O 1
ATOM 1804 N N . SER B 1 68 ? -4.679 -10.693 -36.527 1.00 41.73 135 SER B N 1
ATOM 1805 C CA . SER B 1 68 ? -4.506 -9.454 -35.779 1.00 42.93 135 SER B CA 1
ATOM 1806 C C . SER B 1 68 ? -4.362 -8.270 -36.734 1.00 42.78 135 SER B C 1
ATOM 1807 O O . SER B 1 68 ? -4.711 -7.141 -36.393 1.00 42.91 135 SER B O 1
ATOM 1810 N N . GLU B 1 69 ? -3.856 -8.530 -37.936 1.00 43.40 136 GLU B N 1
ATOM 1811 C CA . GLU B 1 69 ? -3.691 -7.474 -38.926 1.00 44.95 136 GLU B CA 1
ATOM 1812 C C . GLU B 1 69 ? -5.019 -6.810 -39.271 1.00 44.65 136 GLU B C 1
ATOM 1813 O O . GLU B 1 69 ? -5.062 -5.620 -39.582 1.00 43.09 136 GLU B O 1
ATOM 1819 N N . GLN B 1 70 ? -6.102 -7.580 -39.214 1.00 44.64 137 GLN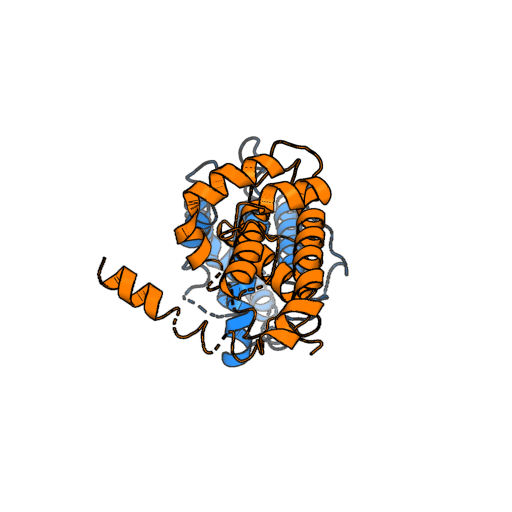 B N 1
ATOM 1820 C CA . GLN B 1 70 ? -7.425 -7.046 -39.510 1.00 46.22 137 GLN B CA 1
ATOM 1821 C C . GLN B 1 70 ? -7.855 -6.016 -38.463 1.00 46.11 137 GLN B C 1
ATOM 1822 O O . GLN B 1 70 ? -8.754 -5.212 -38.702 1.00 47.42 137 GLN B O 1
ATOM 1828 N N . LEU B 1 71 ? -7.218 -6.050 -37.299 1.00 45.36 138 LEU B N 1
ATOM 1829 C CA . LEU B 1 71 ? -7.534 -5.097 -36.243 1.00 44.68 138 LEU B CA 1
ATOM 1830 C C . LEU B 1 71 ? -6.473 -4.000 -36.209 1.00 45.64 138 LEU B C 1
ATOM 1831 O O . LEU B 1 71 ? -6.665 -2.953 -35.592 1.00 46.86 138 LEU B O 1
ATOM 1836 N N . LEU B 1 72 ? -5.357 -4.245 -36.888 1.00 46.40 139 LEU B N 1
ATOM 1837 C CA . LEU B 1 72 ? -4.255 -3.291 -36.931 1.00 47.08 139 LEU B CA 1
ATOM 1838 C C . LEU B 1 72 ? -4.220 -2.491 -38.239 1.00 48.56 139 LEU B C 1
ATOM 1839 O O . LEU B 1 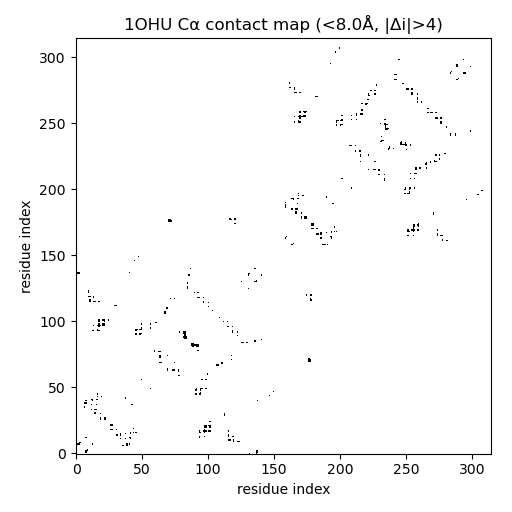72 ? -3.579 -1.444 -38.321 1.00 49.45 139 LEU B O 1
ATOM 1844 N N . ALA B 1 73 ? -4.918 -2.980 -39.255 1.00 50.44 140 ALA B N 1
ATOM 1845 C CA . ALA B 1 73 ? -4.957 -2.305 -40.548 1.00 52.10 140 ALA B CA 1
ATOM 1846 C C . ALA B 1 73 ? -5.930 -1.125 -40.547 1.00 52.64 140 ALA B C 1
ATOM 1847 O O . ALA B 1 73 ? -6.193 -0.530 -41.591 1.00 53.42 140 ALA B O 1
ATOM 1849 N N . VAL B 1 74 ? -6.458 -0.790 -39.374 1.00 52.58 141 VAL B N 1
ATOM 1850 C CA . VAL B 1 74 ? -7.412 0.303 -39.237 1.00 51.87 141 VAL B CA 1
ATOM 1851 C C . VAL B 1 74 ? -7.000 1.210 -38.080 1.00 52.25 141 VAL B C 1
ATOM 1852 O O . VAL B 1 74 ? -6.402 0.752 -37.108 1.00 52.97 141 VAL B O 1
ATOM 1856 N N . PRO B 1 75 ? -7.302 2.514 -38.177 1.00 51.90 142 PRO B N 1
ATOM 1857 C CA . PRO B 1 75 ? -6.949 3.469 -37.122 1.00 51.35 142 PRO B CA 1
ATOM 1858 C C . PRO B 1 75 ? -7.870 3.391 -35.907 1.00 50.45 142 PRO B C 1
ATOM 1859 O O . PRO B 1 75 ? -7.492 3.770 -34.798 1.00 49.16 142 PRO B O 1
ATOM 1863 N N . ARG B 1 76 ? -9.083 2.901 -36.128 1.00 50.64 143 ARG B N 1
ATOM 1864 C CA . ARG B 1 76 ? -10.067 2.775 -35.060 1.00 50.37 143 ARG B CA 1
ATOM 1865 C C . ARG B 1 76 ? -10.786 1.445 -35.199 1.00 48.28 143 ARG B C 1
ATOM 1866 O O . ARG B 1 76 ? -11.384 1.166 -36.236 1.00 48.20 143 ARG B O 1
ATOM 1874 N N . ILE B 1 77 ? -10.730 0.617 -34.166 1.00 45.29 144 ILE B N 1
ATOM 1875 C CA . ILE B 1 77 ? -11.427 -0.658 -34.234 1.00 43.93 144 ILE B CA 1
ATOM 1876 C C . ILE B 1 77 ? -12.842 -0.435 -33.718 1.00 41.91 144 ILE B C 1
ATOM 1877 O O . ILE B 1 77 ? -13.108 0.552 -33.028 1.00 41.11 144 ILE B O 1
ATOM 1882 N N . SER B 1 78 ? -13.752 -1.330 -34.085 1.00 39.04 145 SER B N 1
ATOM 1883 C CA . SER B 1 78 ? -15.137 -1.230 -33.637 1.00 38.36 145 SER B CA 1
ATOM 1884 C C . SER B 1 78 ? -15.567 -2.610 -33.161 1.00 36.12 145 SER B C 1
ATOM 1885 O O . SER B 1 78 ? -14.942 -3.610 -33.518 1.00 33.21 145 SER B O 1
ATOM 1888 N N . PHE B 1 79 ? -16.632 -2.658 -32.363 1.00 34.18 146 PHE B N 1
ATOM 1889 C CA . PHE B 1 79 ? -17.130 -3.916 -31.830 1.00 32.45 146 PHE B CA 1
ATOM 1890 C C . PHE B 1 79 ? -17.615 -4.858 -32.924 1.00 32.94 146 PHE B C 1
ATOM 1891 O O . PHE B 1 79 ? -17.357 -6.057 -32.874 1.00 31.89 146 PHE B O 1
ATOM 1899 N N . SER B 1 80 ? -18.321 -4.325 -33.913 1.00 33.07 147 SER B N 1
ATOM 1900 C CA . SER B 1 80 ? -18.793 -5.169 -35.003 1.00 34.32 147 SER B CA 1
ATOM 1901 C C . SER B 1 80 ? -17.584 -5.697 -35.785 1.00 32.85 147 SER B C 1
ATOM 1902 O O . SER B 1 80 ? -17.621 -6.799 -36.326 1.00 34.65 147 SER B O 1
ATOM 1905 N N . LEU B 1 81 ? -16.508 -4.917 -35.832 1.00 31.69 148 LEU B N 1
ATOM 1906 C CA . LEU B 1 81 ? -15.290 -5.339 -36.526 1.00 32.01 148 LEU B CA 1
ATOM 1907 C C . LEU B 1 81 ? -14.633 -6.421 -35.672 1.00 32.70 148 LEU B C 1
ATOM 1908 O O . LEU B 1 81 ? -14.181 -7.448 -36.184 1.00 31.80 148 LEU B O 1
ATOM 1913 N N . TYR B 1 82 ? -14.579 -6.176 -34.363 1.00 31.86 149 TYR B N 1
ATOM 1914 C CA . TYR B 1 82 ? -13.984 -7.120 -33.427 1.00 29.89 149 TYR B CA 1
ATOM 1915 C C . TYR B 1 82 ? -14.675 -8.469 -33.552 1.00 29.81 149 TYR B C 1
ATOM 1916 O O . TYR B 1 82 ? -14.020 -9.497 -33.701 1.00 28.89 149 TYR B O 1
ATOM 1925 N N . GLN B 1 83 ? -16.002 -8.453 -33.487 1.00 29.08 150 GLN B N 1
ATOM 1926 C CA . GLN B 1 83 ? -16.790 -9.671 -33.585 1.00 29.93 150 GLN B CA 1
ATOM 1927 C C . GLN B 1 83 ? -16.523 -10.473 -34.855 1.00 29.93 150 GLN B C 1
ATOM 1928 O O . GLN B 1 83 ? -16.497 -11.705 -34.815 1.00 27.12 150 GLN B O 1
ATOM 1934 N N . ASP B 1 84 ? -16.323 -9.786 -35.977 1.00 31.77 151 ASP B N 1
ATOM 1935 C CA . ASP B 1 84 ? -16.056 -10.488 -37.231 1.00 34.51 151 ASP B CA 1
ATOM 1936 C C . ASP B 1 84 ? -14.690 -11.158 -37.194 1.00 34.96 151 ASP B C 1
ATOM 1937 O O . ASP B 1 84 ? -14.558 -12.330 -37.551 1.00 37.44 151 ASP B O 1
ATOM 1942 N N . VAL B 1 85 ? -13.677 -10.418 -36.756 1.00 35.32 152 VAL B N 1
ATOM 1943 C CA . VAL B 1 85 ? -12.319 -10.953 -36.672 1.00 34.94 152 VAL B CA 1
ATOM 1944 C C . VAL B 1 85 ? -12.232 -12.180 -35.763 1.00 34.06 152 VAL B C 1
ATOM 1945 O O . VAL B 1 85 ? -11.541 -13.146 -36.066 1.00 33.94 152 VAL B O 1
ATOM 1949 N N . VAL B 1 86 ? -12.936 -12.137 -34.642 1.00 34.78 153 VAL B N 1
ATOM 1950 C CA . VAL B 1 86 ? -12.904 -13.239 -33.697 1.00 35.95 153 VAL B CA 1
ATOM 1951 C C . VAL B 1 86 ? -13.728 -14.451 -34.134 1.00 37.89 153 VAL B C 1
ATOM 1952 O O . VAL B 1 86 ? -13.584 -15.540 -33.577 1.00 35.63 153 VAL B O 1
ATOM 1956 N N . ARG B 1 87 ? -14.585 -14.275 -35.135 1.00 42.15 154 ARG B N 1
ATOM 1957 C CA . ARG B 1 87 ? -15.390 -15.398 -35.613 1.00 47.14 154 ARG B CA 1
ATOM 1958 C C . ARG B 1 87 ? -14.500 -16.530 -36.096 1.00 48.06 154 ARG B C 1
ATOM 1959 O O . ARG B 1 87 ? -14.982 -17.618 -36.394 1.00 48.72 154 ARG B O 1
ATOM 1967 N N . THR B 1 88 ? -13.199 -16.267 -36.167 1.00 50.31 155 THR B N 1
ATOM 1968 C CA . THR B 1 88 ? -12.244 -17.266 -36.626 1.00 52.31 155 THR B CA 1
ATOM 1969 C C . THR B 1 88 ? -10.862 -17.114 -35.995 1.00 51.64 155 THR B C 1
ATOM 1970 O O . THR B 1 88 ? -9.851 -17.086 -36.697 1.00 51.48 155 THR B O 1
ATOM 1974 N N . VAL B 1 89 ? -10.812 -17.024 -34.671 1.00 51.69 156 VAL B N 1
ATOM 1975 C CA . VAL B 1 89 ? -9.531 -16.889 -33.991 1.00 50.76 156 VAL B CA 1
ATOM 1976 C C . VAL B 1 89 ? -9.260 -17.966 -32.944 1.00 50.55 156 VAL B C 1
ATOM 1977 O O . VAL B 1 89 ? -8.406 -18.831 -33.155 1.00 49.65 156 VAL B O 1
ATOM 1981 N N . GLY B 1 90 ? -9.975 -17.911 -31.822 1.00 50.71 157 GLY B N 1
ATOM 1982 C CA . GLY B 1 90 ? -9.763 -18.889 -30.765 1.00 50.30 157 GLY B CA 1
ATOM 1983 C C . GLY B 1 90 ? -10.525 -20.178 -31.002 1.00 49.45 157 GLY B C 1
ATOM 1984 O O . GLY B 1 90 ? -11.416 -20.526 -30.227 1.00 48.46 157 GLY B O 1
ATOM 1985 N N . ASN B 1 91 ? -10.156 -20.901 -32.057 1.00 49.40 158 ASN B N 1
ATOM 1986 C CA . ASN B 1 91 ? -10.843 -22.137 -32.414 1.00 51.29 158 ASN B CA 1
ATOM 1987 C C . ASN B 1 91 ? -12.322 -21.805 -32.508 1.00 53.95 158 ASN B C 1
ATOM 1988 O O . ASN B 1 91 ? -13.144 -22.253 -31.705 1.00 54.12 158 ASN B O 1
ATOM 1993 N N . ALA B 1 92 ? -12.640 -20.987 -33.498 1.00 56.53 159 ALA B N 1
ATOM 1994 C CA . ALA B 1 92 ? -14.001 -20.556 -33.722 1.00 59.69 159 ALA B CA 1
ATOM 1995 C C . ALA B 1 92 ? -14.907 -21.709 -34.115 1.00 61.10 159 ALA B C 1
ATOM 1996 O O . ALA B 1 92 ? -14.462 -22.837 -34.327 1.00 62.33 159 ALA B O 1
ATOM 1998 N N . GLN B 1 93 ? -16.191 -21.399 -34.206 1.00 63.76 160 GLN B N 1
ATOM 1999 C CA . GLN B 1 93 ? -17.215 -22.357 -34.584 1.00 65.98 160 GLN B CA 1
ATOM 2000 C C . GLN B 1 93 ? -18.275 -21.587 -35.352 1.00 67.20 160 GLN B C 1
ATOM 2001 O O . GLN B 1 93 ? -18.261 -20.355 -35.373 1.00 67.58 160 GLN B O 1
ATOM 2007 N N . THR B 1 94 ? -19.193 -22.307 -35.984 1.00 68.27 161 THR B N 1
ATOM 2008 C CA . THR B 1 94 ? -20.256 -21.653 -36.728 1.00 68.94 161 THR B CA 1
ATOM 2009 C C . THR B 1 94 ? -21.083 -20.857 -35.720 1.00 69.01 161 THR B C 1
ATOM 2010 O O . THR B 1 94 ? -21.496 -19.728 -35.989 1.00 69.25 161 THR B O 1
ATOM 2014 N N . ASP B 1 95 ? -21.303 -21.454 -34.550 1.00 68.27 162 ASP B N 1
ATOM 2015 C CA . ASP B 1 95 ? -22.061 -20.813 -33.482 1.00 67.50 162 ASP B CA 1
ATOM 2016 C C . ASP B 1 95 ? -21.099 -20.005 -32.608 1.00 67.28 162 ASP B C 1
ATOM 2017 O O . ASP B 1 95 ? -20.143 -20.555 -32.052 1.00 66.65 162 ASP B O 1
ATOM 2022 N N . GLN B 1 96 ? -21.352 -18.703 -32.488 1.00 66.78 163 GLN B N 1
ATOM 2023 C CA . GLN B 1 96 ? -20.504 -17.836 -31.678 1.00 65.62 163 GLN B CA 1
ATOM 2024 C C . GLN B 1 96 ? -20.676 -18.101 -30.194 1.00 64.50 163 GLN B C 1
ATOM 2025 O O . GLN B 1 96 ? -20.617 -17.195 -29.368 1.00 64.16 163 GLN B O 1
ATOM 2031 N N . SER B 1 97 ? -20.885 -19.376 -29.886 1.00 64.14 164 SER B N 1
ATOM 2032 C CA . SER B 1 97 ? -21.055 -19.882 -28.531 1.00 61.69 164 SER B CA 1
ATOM 2033 C C . SER B 1 97 ? -21.008 -21.415 -28.651 1.00 59.88 164 SER B C 1
ATOM 2034 O O . SER B 1 97 ? -21.059 -21.956 -29.757 1.00 60.31 164 SER B O 1
ATOM 2037 N N . PRO B 1 98 ? -20.894 -22.132 -27.523 1.00 56.94 165 PRO B N 1
ATOM 2038 C CA . PRO B 1 98 ? -20.808 -21.565 -26.179 1.00 53.37 165 PRO B CA 1
ATOM 2039 C C . PRO B 1 98 ? -19.464 -20.905 -25.876 1.00 48.89 165 PRO B C 1
ATOM 2040 O O . PRO B 1 98 ? -18.860 -20.241 -26.724 1.00 48.68 165 PRO B O 1
ATOM 2052 N N . SER B 1 100 ? -16.276 -22.451 -24.217 1.00 28.31 167 SER B N 1
ATOM 2053 C CA . SER B 1 100 ? -15.473 -23.494 -23.598 1.00 26.84 167 SER B CA 1
ATOM 2054 C C . SER B 1 100 ? -14.279 -22.798 -22.956 1.00 26.18 167 SER B C 1
ATOM 2055 O O . SER B 1 100 ? -14.026 -21.623 -23.224 1.00 26.21 167 SER B O 1
ATOM 2058 N N . TYR B 1 101 ? -13.566 -23.502 -22.083 1.00 27.41 168 TYR B N 1
ATOM 2059 C CA . TYR B 1 101 ? -12.391 -22.917 -21.442 1.00 28.01 168 TYR B CA 1
ATOM 2060 C C . TYR B 1 101 ? -11.368 -22.628 -22.532 1.00 26.76 168 TYR B C 1
ATOM 2061 O O . TYR B 1 101 ? -10.656 -21.624 -22.492 1.00 27.68 168 TYR B O 1
ATOM 2070 N N . GLY B 1 102 ? -11.323 -23.512 -23.520 1.00 25.32 169 GLY B N 1
ATOM 2071 C CA . GLY B 1 102 ? -10.403 -23.350 -24.625 1.00 23.15 169 GLY B CA 1
ATOM 2072 C C . GLY B 1 102 ? -10.657 -22.075 -25.403 1.00 23.75 169 GLY B C 1
ATOM 2073 O O . GLY B 1 102 ? -9.703 -21.389 -25.773 1.00 21.17 169 GLY B O 1
ATOM 2074 N N . ARG B 1 103 ? -11.925 -21.744 -25.656 1.00 22.61 170 ARG B N 1
ATOM 2075 C CA . ARG B 1 103 ? -12.222 -20.533 -26.410 1.00 21.82 170 ARG B CA 1
ATOM 2076 C C . ARG B 1 103 ? -12.004 -19.280 -25.566 1.00 20.60 170 ARG B C 1
ATOM 2077 O O . ARG B 1 103 ? -11.537 -18.265 -26.072 1.00 21.63 170 ARG B O 1
ATOM 2085 N N . LEU B 1 104 ? -12.351 -19.349 -24.285 1.00 21.02 171 LEU B N 1
ATOM 2086 C CA . LEU B 1 104 ? -12.145 -18.209 -23.381 1.00 20.76 171 LEU B CA 1
ATOM 2087 C C . LEU B 1 104 ? -10.664 -17.840 -23.381 1.00 18.64 171 LEU B C 1
ATOM 2088 O O . LEU B 1 104 ? -10.286 -16.674 -23.505 1.00 18.05 171 LEU B O 1
ATOM 2093 N N . ILE B 1 105 ? -9.826 -18.850 -23.211 1.00 17.72 172 ILE B N 1
ATOM 2094 C CA . ILE B 1 105 ? -8.387 -18.651 -23.214 1.00 18.19 172 ILE B CA 1
ATOM 2095 C C . ILE B 1 105 ? -7.972 -18.083 -24.569 1.00 19.99 172 ILE B C 1
ATOM 2096 O O . ILE B 1 105 ? -7.187 -17.139 -24.648 1.00 20.77 172 ILE B O 1
ATOM 2101 N N . GLY B 1 106 ? -8.516 -18.667 -25.629 1.00 20.33 173 GLY B N 1
ATOM 2102 C CA . GLY B 1 106 ? -8.193 -18.223 -26.972 1.00 19.90 173 GLY B CA 1
ATOM 2103 C C . GLY B 1 106 ? -8.459 -16.752 -27.204 1.00 21.00 173 GLY B C 1
ATOM 2104 O O . GLY B 1 106 ? -7.621 -16.059 -27.775 1.00 20.66 173 GLY B O 1
ATOM 2105 N N . LEU B 1 107 ? -9.618 -16.273 -26.756 1.00 20.12 174 LEU B N 1
ATOM 2106 C CA . LEU B 1 107 ? -9.998 -14.871 -26.933 1.00 19.55 174 LEU B CA 1
ATOM 2107 C C . LEU B 1 107 ? -9.101 -13.902 -26.176 1.00 20.07 174 LEU B C 1
ATOM 2108 O O . LEU B 1 107 ? -8.700 -12.865 -26.709 1.00 20.79 174 LEU B O 1
ATOM 2113 N N . ILE B 1 108 ? -8.798 -14.236 -24.927 1.00 20.09 175 ILE B N 1
ATOM 2114 C CA . ILE B 1 108 ? -7.956 -13.392 -24.096 1.00 18.62 175 ILE B CA 1
ATOM 2115 C C . ILE B 1 108 ? -6.527 -13.393 -24.644 1.00 18.94 175 ILE B C 1
ATOM 2116 O O . ILE B 1 108 ? -5.898 -12.346 -24.775 1.00 17.45 175 ILE B O 1
ATOM 2121 N N . SER B 1 109 ? -6.040 -14.576 -24.988 1.00 18.88 176 SER B N 1
ATOM 2122 C CA . SER B 1 109 ? -4.715 -14.723 -25.550 1.00 19.77 176 SER B CA 1
ATOM 2123 C C . SER B 1 109 ? -4.614 -13.870 -26.819 1.00 18.87 176 SER B C 1
ATOM 2124 O O . SER B 1 109 ? -3.660 -13.114 -26.990 1.00 18.56 176 SER B O 1
ATOM 2127 N N . PHE B 1 110 ? -5.602 -13.985 -27.701 1.00 18.48 177 PHE B N 1
ATOM 2128 C CA . PHE B 1 110 ? -5.573 -13.210 -28.938 1.00 22.58 177 PHE B CA 1
ATOM 2129 C C . PHE B 1 110 ? -5.568 -11.721 -28.601 1.00 24.87 177 PHE B C 1
ATOM 2130 O O . PHE B 1 110 ? -4.784 -10.951 -29.160 1.00 25.24 177 PHE B O 1
ATOM 2138 N N . GLY B 1 111 ? -6.435 -11.328 -27.671 1.00 24.17 178 GLY B N 1
ATOM 2139 C CA . GLY B 1 111 ? -6.509 -9.937 -27.265 1.00 24.65 178 GLY B CA 1
ATOM 2140 C C . GLY B 1 111 ? -5.179 -9.375 -26.787 1.00 24.10 178 GLY B C 1
ATOM 2141 O O . GLY B 1 111 ? -4.767 -8.299 -27.215 1.00 25.54 178 GLY B O 1
ATOM 2142 N N . GLY B 1 112 ? -4.507 -10.095 -25.894 1.00 23.43 179 GLY B N 1
ATOM 2143 C CA . GLY B 1 112 ? -3.224 -9.629 -25.392 1.00 21.36 179 GLY B CA 1
ATOM 2144 C C . GLY B 1 112 ? -2.210 -9.505 -26.507 1.00 22.29 179 GLY B C 1
ATOM 2145 O O . GLY B 1 112 ? -1.403 -8.578 -26.530 1.00 21.43 179 GLY B O 1
ATOM 2146 N N . PHE B 1 113 ? -2.248 -10.455 -27.435 1.00 23.25 180 PHE B N 1
ATOM 2147 C CA . PHE B 1 113 ? -1.339 -10.450 -28.574 1.00 24.53 180 PHE B CA 1
ATOM 2148 C C . PHE B 1 113 ? -1.568 -9.182 -29.410 1.00 24.78 180 PHE B C 1
ATOM 2149 O O . PHE B 1 113 ? -0.627 -8.469 -29.727 1.00 24.08 180 PHE B O 1
ATOM 2157 N N . VAL B 1 114 ? -2.820 -8.901 -29.759 1.00 25.65 181 VAL B N 1
ATOM 2158 C CA . VAL B 1 114 ? -3.126 -7.716 -30.559 1.00 24.97 181 VAL B CA 1
ATOM 2159 C C . VAL B 1 114 ? -2.756 -6.452 -29.796 1.00 23.83 181 VAL B C 1
ATOM 2160 O O . VAL B 1 114 ? -2.158 -5.541 -30.354 1.00 26.32 181 VAL B O 1
ATOM 2164 N N . ALA B 1 115 ? -3.099 -6.408 -28.514 1.00 23.50 182 ALA B N 1
ATOM 2165 C CA . ALA B 1 115 ? -2.791 -5.256 -27.675 1.00 23.82 182 ALA B CA 1
ATOM 2166 C C . ALA B 1 115 ? -1.293 -4.981 -27.680 1.00 25.83 182 ALA B C 1
ATOM 2167 O O . ALA B 1 115 ? -0.866 -3.826 -27.694 1.00 25.62 182 ALA B O 1
ATOM 2169 N N . ALA B 1 116 ? -0.501 -6.050 -27.655 1.00 27.26 183 ALA B N 1
ATOM 2170 C CA . ALA B 1 116 ? 0.954 -5.927 -27.654 1.00 28.97 183 ALA B CA 1
ATOM 2171 C C . ALA B 1 116 ? 1.402 -5.263 -28.951 1.00 30.41 183 ALA B C 1
ATOM 2172 O O . ALA B 1 116 ? 2.267 -4.388 -28.944 1.00 28.83 18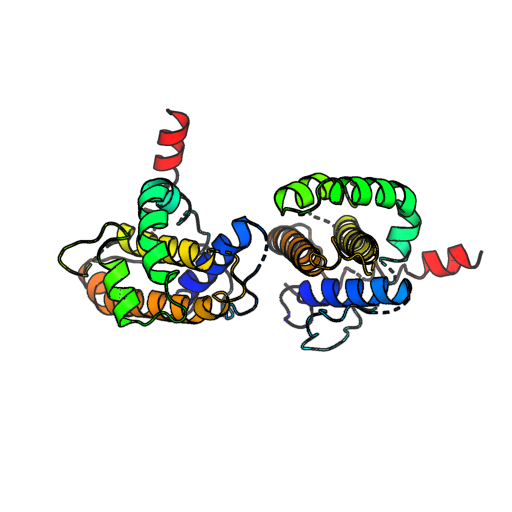3 ALA B O 1
ATOM 2174 N N . LYS B 1 117 ? 0.797 -5.678 -30.063 1.00 31.98 184 LYS B N 1
ATOM 2175 C CA . LYS B 1 117 ? 1.126 -5.108 -31.361 1.00 33.33 184 LYS B CA 1
ATOM 2176 C C . LYS B 1 117 ? 0.693 -3.647 -31.451 1.00 35.09 184 LYS B C 1
ATOM 2177 O O . LYS B 1 117 ? 1.328 -2.847 -32.145 1.00 34.15 184 LYS B O 1
ATOM 2199 N N . GLU B 1 120 ? 3.219 -1.231 -29.676 1.00 46.85 187 GLU B N 1
ATOM 2200 C CA . GLU B 1 120 ? 4.443 -0.948 -30.415 1.00 51.01 187 GLU B CA 1
ATOM 2201 C C . GLU B 1 120 ? 4.082 -0.102 -31.623 1.00 52.92 187 GLU B C 1
ATOM 2202 O O . GLU B 1 120 ? 4.720 -0.185 -32.669 1.00 54.75 187 GLU B O 1
ATOM 2208 N N . SER B 1 121 ? 3.047 0.714 -31.461 1.00 54.99 188 SER B N 1
ATOM 2209 C CA . SER B 1 121 ? 2.569 1.590 -32.523 1.00 57.75 188 SER B CA 1
ATOM 2210 C C . SER B 1 121 ? 1.993 2.871 -31.924 1.00 58.19 188 SER B C 1
ATOM 2211 O O . SER B 1 121 ? 0.853 2.888 -31.457 1.00 58.80 188 SER B O 1
ATOM 2214 N N . VAL B 1 122 ? 2.784 3.940 -31.942 1.00 58.24 189 VAL B N 1
ATOM 2215 C CA . VAL B 1 122 ? 2.357 5.227 -31.398 1.00 57.82 189 VAL B CA 1
ATOM 2216 C C . VAL B 1 122 ? 0.914 5.551 -31.788 1.00 57.18 189 VAL B C 1
ATOM 2217 O O . VAL B 1 122 ? 0.127 6.024 -30.964 1.00 56.87 189 VAL B O 1
ATOM 2221 N N . GLU B 1 123 ? 0.573 5.283 -33.045 1.00 55.86 190 GLU B N 1
ATOM 2222 C CA . GLU B 1 123 ? -0.767 5.554 -33.558 1.00 54.75 190 GLU B CA 1
ATOM 2223 C C . GLU B 1 123 ? -1.868 4.700 -32.928 1.00 53.78 190 GLU B C 1
ATOM 2224 O O . GLU B 1 123 ? -2.891 5.229 -32.485 1.00 53.91 190 GLU B O 1
ATOM 2226 N N . LEU B 1 124 ? -1.655 3.386 -32.879 1.00 52.47 191 LEU B N 1
ATOM 2227 C CA . LEU B 1 124 ? -2.649 2.461 -32.333 1.00 50.63 191 LEU B CA 1
ATOM 2228 C C . LEU B 1 124 ? -2.618 2.196 -30.832 1.00 48.24 191 LEU B C 1
ATOM 2229 O O . LEU B 1 124 ? -3.499 1.511 -30.313 1.00 47.49 191 LEU B O 1
ATOM 2234 N N . GLN B 1 125 ? -1.620 2.723 -30.132 1.00 45.36 192 GLN B N 1
ATOM 2235 C CA . GLN B 1 125 ? -1.532 2.512 -28.689 1.00 44.75 192 GLN B CA 1
ATOM 2236 C C . GLN B 1 125 ? -2.824 2.919 -27.999 1.00 42.52 192 GLN B C 1
ATOM 2237 O O . GLN B 1 125 ? -3.140 2.430 -26.914 1.00 42.44 192 GLN B O 1
ATOM 2243 N N . GLY B 1 126 ? -3.563 3.823 -28.632 1.00 40.30 193 GLY B N 1
ATOM 2244 C CA . GLY B 1 126 ? -4.803 4.299 -28.054 1.00 37.69 193 GLY B CA 1
ATOM 2245 C C . GLY B 1 126 ? -5.961 3.334 -28.174 1.00 37.59 193 GLY B C 1
ATOM 2246 O O . GLY B 1 126 ? -6.958 3.489 -27.476 1.00 39.49 193 GLY B O 1
ATOM 2247 N N . GLN B 1 127 ? -5.833 2.331 -29.040 1.00 35.76 194 GLN B N 1
ATOM 2248 C CA . GLN B 1 127 ? -6.905 1.355 -29.247 1.00 34.37 194 GLN B CA 1
ATOM 2249 C C . GLN B 1 127 ? -6.880 0.173 -28.280 1.00 30.76 194 GLN B C 1
ATOM 2250 O O . GLN B 1 127 ? -7.746 -0.700 -28.352 1.00 30.06 194 GLN B O 1
ATOM 2256 N N . VAL B 1 128 ? -5.898 0.130 -27.386 1.00 27.54 195 VAL B N 1
ATOM 2257 C CA . VAL B 1 128 ? -5.827 -0.977 -26.440 1.00 25.06 195 VAL B CA 1
ATOM 2258 C C . VAL B 1 128 ? -7.064 -1.019 -25.534 1.00 24.64 195 VAL B C 1
ATOM 2259 O O . VAL B 1 128 ? -7.633 -2.085 -25.300 1.00 25.76 195 VAL B O 1
ATOM 2263 N N . ARG B 1 129 ? -7.492 0.137 -25.037 1.00 25.32 196 ARG B N 1
ATOM 2264 C CA . ARG B 1 129 ? -8.664 0.180 -24.167 1.00 25.05 196 ARG B CA 1
ATOM 2265 C C . ARG B 1 129 ? -9.906 -0.349 -24.887 1.00 23.39 196 ARG B C 1
ATOM 2266 O O . ARG B 1 129 ? -10.645 -1.154 -24.326 1.00 23.57 196 ARG B O 1
ATOM 2274 N N . ASN B 1 130 ? -10.141 0.110 -26.120 1.00 22.24 197 ASN B N 1
ATOM 2275 C CA . ASN B 1 130 ? -11.290 -0.361 -26.897 1.00 22.06 197 ASN B CA 1
ATOM 2276 C C . ASN B 1 130 ? -11.189 -1.883 -26.969 1.00 22.26 197 ASN B C 1
ATOM 2277 O O . ASN B 1 130 ? -12.138 -2.595 -26.646 1.00 22.66 197 ASN B O 1
ATOM 2282 N N . LEU B 1 131 ? -10.026 -2.375 -27.392 1.00 19.68 198 LEU B N 1
ATOM 2283 C CA . LEU B 1 131 ? -9.806 -3.816 -27.499 1.00 21.03 198 LEU B CA 1
ATOM 2284 C C . LEU B 1 131 ? -10.174 -4.524 -26.183 1.00 18.75 198 LEU B C 1
ATOM 2285 O O . LEU B 1 131 ? -10.797 -5.589 -26.194 1.00 20.20 198 LEU B O 1
ATOM 2290 N N . PHE B 1 132 ? -9.759 -3.939 -25.059 1.00 17.96 199 PHE B N 1
ATOM 2291 C CA . PHE B 1 132 ? -10.061 -4.484 -23.731 1.00 18.87 199 PHE B CA 1
ATOM 2292 C C . PHE B 1 132 ? -11.560 -4.508 -23.450 1.00 19.05 199 PHE B C 1
ATOM 2293 O O . PHE B 1 132 ? -12.073 -5.465 -22.854 1.00 18.22 199 PHE B O 1
ATOM 2301 N N . VAL B 1 133 ? -12.256 -3.446 -23.860 1.00 17.80 200 VAL B N 1
ATOM 2302 C CA . VAL B 1 133 ? -13.696 -3.352 -23.627 1.00 19.84 200 VAL B CA 1
ATOM 2303 C C . VAL B 1 133 ? -14.444 -4.394 -24.460 1.00 21.35 200 VAL B C 1
ATOM 2304 O O . VAL B 1 133 ? -15.329 -5.100 -23.959 1.00 21.92 200 VAL B O 1
ATOM 2308 N N . TYR B 1 134 ? -14.075 -4.486 -25.733 1.00 22.08 201 TYR B N 1
ATOM 2309 C CA . TYR B 1 134 ? -14.705 -5.434 -26.635 1.00 21.17 201 TYR B CA 1
ATOM 2310 C C . TYR B 1 134 ? -14.471 -6.866 -26.174 1.00 19.87 201 TYR B C 1
ATOM 2311 O O . TYR B 1 134 ? -15.383 -7.680 -26.195 1.00 20.51 201 TYR B O 1
ATOM 2320 N N . THR B 1 135 ? -13.246 -7.175 -25.757 1.00 18.69 202 THR B N 1
ATOM 2321 C CA . THR B 1 135 ? -12.934 -8.531 -25.311 1.00 17.13 202 THR B CA 1
ATOM 2322 C C . THR B 1 135 ? -13.762 -8.955 -24.100 1.00 18.33 202 THR B C 1
ATOM 2323 O O . THR B 1 135 ? -14.386 -10.015 -24.108 1.00 17.88 202 THR B O 1
ATOM 2327 N N . SER B 1 136 ? -13.762 -8.133 -23.055 1.00 19.75 203 SER B N 1
ATOM 2328 C CA . SER B 1 136 ? -14.505 -8.454 -21.838 1.00 21.34 203 SER B CA 1
ATOM 2329 C C . SER B 1 136 ? -16.022 -8.477 -22.063 1.00 22.63 203 SER B C 1
ATOM 2330 O O . SER B 1 136 ? -16.735 -9.272 -21.452 1.00 19.82 203 SER B O 1
ATOM 2333 N N . LEU B 1 137 ? -16.513 -7.619 -22.951 1.00 22.52 204 LEU B N 1
ATOM 2334 C CA . LEU B 1 137 ? -17.949 -7.588 -23.231 1.00 22.73 204 LEU B CA 1
ATOM 2335 C C . LEU B 1 137 ? -18.338 -8.895 -23.933 1.00 22.81 204 LEU B C 1
ATOM 2336 O O . LEU B 1 137 ? -19.287 -9.577 -23.538 1.00 20.05 204 LEU B O 1
ATOM 2341 N N . PHE B 1 138 ? -17.585 -9.239 -24.975 1.00 23.13 205 PHE B N 1
ATOM 2342 C CA . PHE B 1 138 ? -17.852 -10.442 -25.760 1.00 22.66 205 PHE B CA 1
ATOM 2343 C C . PHE B 1 138 ? -17.868 -11.693 -24.889 1.00 23.41 205 PHE B C 1
ATOM 2344 O O . PHE B 1 138 ? -18.750 -12.546 -25.016 1.00 24.53 205 PHE B O 1
ATOM 2352 N N . ILE B 1 139 ? -16.901 -11.798 -23.989 1.00 23.48 206 ILE B N 1
ATOM 2353 C CA . ILE B 1 139 ? -16.830 -12.941 -23.091 1.00 23.68 206 ILE B CA 1
ATOM 2354 C C . ILE B 1 139 ? -17.972 -12.877 -22.083 1.00 26.33 206 ILE B C 1
ATOM 2355 O O . ILE B 1 139 ? -18.654 -13.870 -21.812 1.00 27.44 206 ILE B O 1
ATOM 2360 N N . LYS B 1 140 ? -18.170 -11.686 -21.540 1.00 29.17 207 LYS B N 1
ATOM 2361 C CA . LYS B 1 140 ? -19.195 -11.401 -20.540 1.00 30.40 207 LYS B CA 1
ATOM 2362 C C . LYS B 1 140 ? -20.566 -11.900 -20.975 1.00 32.14 207 LYS B C 1
ATOM 2363 O O . LYS B 1 140 ? -21.271 -12.575 -20.222 1.00 32.17 207 LYS B O 1
ATOM 2369 N N . THR B 1 141 ? -20.939 -11.547 -22.197 1.00 33.95 208 THR B N 1
ATOM 2370 C CA . THR B 1 141 ? -22.225 -11.939 -22.762 1.00 37.00 208 THR B CA 1
ATOM 2371 C C . THR B 1 141 ? -22.442 -13.449 -22.789 1.00 36.83 208 THR B C 1
ATOM 2372 O O . THR B 1 141 ? -23.552 -13.929 -22.573 1.00 35.40 208 THR B O 1
ATOM 2376 N N . ARG B 1 142 ? -21.373 -14.192 -23.046 1.00 38.60 209 ARG B N 1
ATOM 2377 C CA . ARG B 1 142 ? -21.461 -15.642 -23.151 1.00 40.54 209 ARG B CA 1
ATOM 2378 C C . ARG B 1 142 ? -21.332 -16.438 -21.860 1.00 42.95 209 ARG B C 1
ATOM 2379 O O . ARG B 1 142 ? -21.891 -17.529 -21.745 1.00 42.69 209 ARG B O 1
ATOM 2387 N N . ILE B 1 143 ? -20.607 -15.903 -20.888 1.00 45.25 210 ILE B N 1
ATOM 2388 C CA . ILE B 1 143 ? -20.475 -16.588 -19.611 1.00 49.93 210 ILE B CA 1
ATOM 2389 C C . ILE B 1 143 ? -21.834 -16.546 -18.903 1.00 52.83 210 ILE B C 1
ATOM 2390 O O . ILE B 1 143 ? -22.211 -17.481 -18.199 1.00 52.64 210 ILE B O 1
ATOM 2395 N N . ARG B 1 144 ? -22.569 -15.459 -19.114 1.00 57.55 211 ARG B N 1
ATOM 2396 C CA . ARG B 1 144 ? -23.875 -15.286 -18.493 1.00 62.26 211 ARG B CA 1
ATOM 2397 C C . ARG B 1 144 ? -24.916 -16.280 -19.013 1.00 64.56 211 ARG B C 1
ATOM 2398 O O . ARG B 1 144 ? -26.032 -16.333 -18.500 1.00 65.76 211 ARG B O 1
ATOM 2406 N N . ASN B 1 145 ? -24.553 -17.077 -20.014 1.00 66.85 212 ASN B N 1
ATOM 2407 C CA . ASN B 1 145 ? -25.494 -18.043 -20.576 1.00 68.78 212 ASN B CA 1
ATOM 2408 C C . ASN B 1 145 ? -24.987 -19.480 -20.564 1.00 69.68 212 ASN B C 1
ATOM 2409 O O . ASN B 1 145 ? -25.639 -20.381 -20.036 1.00 70.82 212 ASN B O 1
ATOM 2414 N N . ASN B 1 146 ? -23.811 -19.672 -21.150 1.00 70.60 213 ASN B N 1
ATOM 2415 C CA . ASN B 1 146 ? -23.180 -20.981 -21.300 1.00 70.91 213 ASN B CA 1
ATOM 2416 C C . ASN B 1 146 ? -22.620 -21.665 -20.058 1.00 70.71 213 ASN B C 1
ATOM 2417 O O . ASN B 1 146 ? -22.656 -22.891 -19.955 1.00 69.91 213 ASN B O 1
ATOM 2422 N N . TRP B 1 147 ? -22.097 -20.886 -19.121 1.00 71.19 214 TRP B N 1
ATOM 2423 C CA . TRP B 1 147 ? -21.510 -21.461 -17.919 1.00 71.34 214 TRP B CA 1
ATOM 2424 C C . TRP B 1 147 ? -22.513 -22.060 -16.941 1.00 71.38 214 TRP B C 1
ATOM 2425 O O . TRP B 1 147 ? -22.252 -23.100 -16.338 1.00 71.32 214 TRP B O 1
ATOM 2436 N N . LYS B 1 148 ? -23.664 -21.415 -16.794 1.00 71.66 215 LYS B N 1
ATOM 2437 C CA . LYS B 1 148 ? -24.691 -21.905 -15.884 1.00 71.28 215 LYS B CA 1
ATOM 2438 C C . LYS B 1 148 ? -25.308 -23.214 -16.375 1.00 70.73 215 LYS B C 1
ATOM 2439 O O . LYS B 1 148 ? -25.732 -24.042 -15.572 1.00 70.87 215 LYS B O 1
ATOM 2441 N N . GLU B 1 149 ? -25.343 -23.396 -17.694 1.00 69.71 216 GLU B N 1
ATOM 2442 C CA . GLU B 1 149 ? -25.927 -24.590 -18.303 1.00 67.97 216 GLU B CA 1
ATOM 2443 C C . GLU B 1 149 ? -24.934 -25.726 -18.552 1.00 67.10 216 GLU B C 1
ATOM 2444 O O . GLU B 1 149 ? -25.332 -26.887 -18.674 1.00 66.65 216 GLU B O 1
ATOM 2446 N N . HIS B 1 150 ? -23.647 -25.394 -18.633 1.00 66.42 217 HIS B N 1
ATOM 2447 C CA . HIS B 1 150 ? -22.607 -26.395 -18.882 1.00 65.39 217 HIS B CA 1
ATOM 2448 C C . HIS B 1 150 ? -21.874 -26.855 -17.622 1.00 63.73 217 HIS B C 1
ATOM 2449 O O . HIS B 1 150 ? -20.977 -27.699 -17.689 1.00 63.24 217 HIS B O 1
ATOM 2456 N N . ASN B 1 151 ? -22.267 -26.303 -16.478 1.00 62.03 218 ASN B N 1
ATOM 2457 C CA . ASN B 1 151 ? -21.672 -26.655 -15.190 1.00 60.02 218 ASN B CA 1
ATOM 2458 C C . ASN B 1 151 ? -20.194 -26.342 -15.146 1.00 58.26 218 ASN B C 1
ATOM 2459 O O . ASN B 1 151 ? -19.402 -27.109 -14.598 1.00 57.54 218 ASN B O 1
ATOM 2461 N N . ARG B 1 152 ? -19.825 -25.213 -15.733 1.00 56.05 219 ARG B N 1
ATOM 2462 C CA . ARG B 1 152 ? -18.436 -24.790 -15.748 1.00 53.19 219 ARG B CA 1
ATOM 2463 C C . ARG B 1 152 ? -18.214 -23.775 -14.622 1.00 50.51 219 ARG B C 1
ATOM 2464 O O . ARG B 1 152 ? -19.152 -23.100 -14.200 1.00 49.83 219 ARG B O 1
ATOM 2472 N N . SER B 1 153 ? -16.977 -23.668 -14.143 1.00 47.51 220 SER B N 1
ATOM 2473 C CA . SER B 1 153 ? -16.647 -22.729 -13.069 1.00 45.70 220 SER B CA 1
ATOM 2474 C C . SER B 1 153 ? -15.168 -22.350 -13.110 1.00 43.64 220 SER B C 1
ATOM 2475 O O . SER B 1 153 ? -14.395 -22.936 -13.860 1.00 42.70 220 SER B O 1
ATOM 2478 N N . TRP B 1 154 ? -14.770 -21.371 -12.305 1.00 41.41 221 TRP B N 1
ATOM 2479 C CA . TRP B 1 154 ? -13.370 -20.972 -12.276 1.00 39.68 221 TRP B CA 1
ATOM 2480 C C . TRP B 1 154 ? -12.556 -22.029 -11.541 1.00 40.23 221 TRP B C 1
ATOM 2481 O O . TRP B 1 154 ? -11.348 -22.167 -11.749 1.00 40.27 221 TRP B O 1
ATOM 2492 N N . ASP B 1 155 ? -13.237 -22.791 -10.693 1.00 40.12 222 ASP B N 1
ATOM 2493 C CA . ASP B 1 155 ? -12.600 -23.852 -9.935 1.00 39.79 222 ASP B CA 1
ATOM 2494 C C . ASP B 1 155 ? -12.144 -24.960 -10.900 1.00 38.60 222 ASP B C 1
ATOM 2495 O O . ASP B 1 155 ? -11.037 -25.492 -10.772 1.00 37.57 222 ASP B O 1
ATOM 2500 N N . ASP B 1 156 ? -13.002 -25.300 -11.862 1.00 35.90 223 ASP B N 1
ATOM 2501 C CA . ASP B 1 156 ? -12.681 -26.320 -12.858 1.00 35.21 223 ASP B CA 1
ATOM 2502 C C . ASP B 1 156 ? -11.584 -25.813 -13.783 1.00 32.86 223 ASP B C 1
ATOM 2503 O O . ASP B 1 156 ? -10.711 -26.574 -14.203 1.00 34.67 223 ASP B O 1
ATOM 2508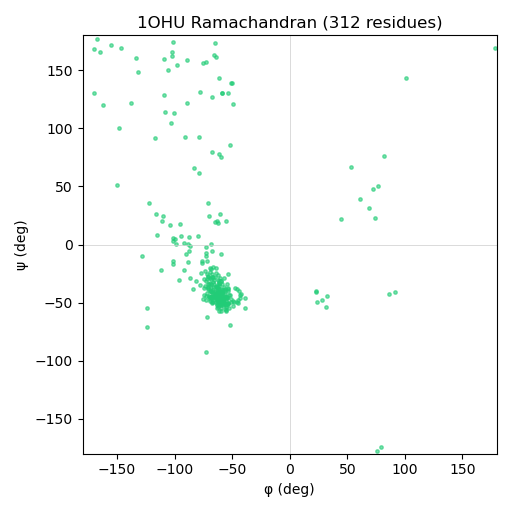 N N . PHE B 1 157 ? -11.636 -24.522 -14.092 1.00 31.08 224 PHE B N 1
ATOM 2509 C CA . PHE B 1 157 ? -10.633 -23.890 -14.947 1.00 30.77 224 PHE B CA 1
ATOM 2510 C C . PHE B 1 157 ? -9.252 -24.132 -14.345 1.00 29.91 224 PHE B C 1
ATOM 2511 O O . PHE B 1 157 ? -8.303 -24.466 -15.050 1.00 29.31 224 PHE B O 1
ATOM 2527 N N . THR B 1 159 ? -8.410 -26.530 -12.121 1.00 31.65 226 THR B N 1
ATOM 2528 C CA . THR B 1 159 ? -8.111 -27.959 -12.144 1.00 32.61 226 THR B CA 1
ATOM 2529 C C . THR B 1 159 ? -7.632 -28.382 -13.534 1.00 31.66 226 THR B C 1
ATOM 2530 O O . THR B 1 159 ? -6.611 -29.058 -13.668 1.00 31.23 226 THR B O 1
ATOM 2534 N N . LEU B 1 160 ? -8.381 -27.989 -14.562 1.00 30.59 227 LEU B N 1
ATOM 2535 C CA . LEU B 1 160 ? -8.031 -28.307 -15.951 1.00 29.24 227 LEU B CA 1
ATOM 2536 C C . LEU B 1 160 ? -6.742 -27.582 -16.355 1.00 28.44 227 LEU B C 1
ATOM 2537 O O . LEU B 1 160 ? -5.834 -28.173 -16.941 1.00 25.99 227 LEU B O 1
ATOM 2542 N N . GLY B 1 161 ? -6.678 -26.291 -16.044 1.00 30.18 228 GLY B N 1
ATOM 2543 C CA . GLY B 1 161 ? -5.499 -25.509 -16.378 1.00 31.29 228 GLY B CA 1
ATOM 2544 C C . GLY B 1 161 ? -4.228 -26.198 -15.927 1.00 29.96 228 GLY B C 1
ATOM 2545 O O . GLY B 1 161 ? -3.276 -26.337 -16.699 1.00 28.10 228 GLY B O 1
ATOM 2546 N N . LYS B 1 162 ? -4.211 -26.649 -14.677 1.00 31.11 229 LYS B N 1
ATOM 2547 C CA . LYS B 1 162 ? -3.030 -27.327 -14.152 1.00 33.75 229 LYS B CA 1
ATOM 2548 C C . LYS B 1 162 ? -2.628 -28.490 -15.054 1.00 32.94 229 LYS B C 1
ATOM 2549 O O . LYS B 1 162 ? -1.468 -28.609 -15.445 1.00 32.83 229 LYS B O 1
ATOM 2555 N N . GLN B 1 163 ? -3.593 -29.345 -15.381 1.00 32.99 230 GLN B N 1
ATOM 2556 C CA . GLN B 1 163 ? -3.328 -30.495 -16.241 1.00 31.43 230 GLN B CA 1
ATOM 2557 C C . GLN B 1 163 ? -2.834 -30.029 -17.605 1.00 30.52 230 GLN B C 1
ATOM 2558 O O . GLN B 1 163 ? -1.877 -30.573 -18.157 1.00 31.02 230 GLN B O 1
ATOM 2572 N N . LYS B 1 165 ? -1.287 -27.337 -18.422 1.00 27.43 232 LYS B N 1
ATOM 2573 C CA . LYS B 1 165 ? 0.074 -26.812 -18.319 1.00 27.85 232 LYS B CA 1
ATOM 2574 C C . LYS B 1 165 ? 1.111 -27.932 -18.306 1.00 28.58 232 LYS B C 1
ATOM 2575 O O . LYS B 1 165 ? 2.116 -27.879 -19.022 1.00 26.12 232 LYS B O 1
ATOM 2581 N N . GLU B 1 166 ? 0.863 -28.944 -17.481 1.00 31.03 233 GLU B N 1
ATOM 2582 C CA . GLU B 1 166 ? 1.779 -30.074 -17.377 1.00 33.64 233 GLU B CA 1
ATOM 2583 C C . GLU B 1 166 ? 1.736 -30.932 -18.641 1.00 32.00 233 GLU B C 1
ATOM 2584 O O . GLU B 1 166 ? 2.752 -31.489 -19.044 1.00 30.50 233 GLU B O 1
ATOM 2590 N N . ASP B 1 167 ? 0.567 -31.033 -19.270 1.00 31.18 234 ASP B N 1
ATOM 2591 C CA . ASP B 1 167 ? 0.456 -31.815 -20.502 1.00 31.72 234 ASP B CA 1
ATOM 2592 C C . ASP B 1 167 ? 1.298 -31.156 -21.587 1.00 30.26 234 ASP B C 1
ATOM 2593 O O . ASP B 1 167 ? 2.013 -31.820 -22.335 1.00 30.10 234 ASP B O 1
ATOM 2598 N N . TYR B 1 168 ? 1.208 -29.836 -21.659 1.00 30.28 235 TYR B N 1
ATOM 2599 C CA . TYR B 1 168 ? 1.958 -29.077 -22.643 1.00 29.11 235 TYR B CA 1
ATOM 2600 C C . TYR B 1 168 ? 3.469 -29.220 -22.466 1.00 29.13 235 TYR B C 1
ATOM 2601 O O . TYR B 1 168 ? 4.200 -29.395 -23.437 1.00 28.28 235 TYR B O 1
ATOM 2610 N N . GLU B 1 169 ? 3.928 -29.115 -21.224 1.00 30.24 236 GLU B N 1
ATOM 2611 C CA . GLU B 1 169 ? 5.353 -29.215 -20.926 1.00 33.18 236 GLU B CA 1
ATOM 2612 C C . GLU B 1 169 ? 5.892 -30.594 -21.270 1.00 32.40 236 GLU B C 1
ATOM 2613 O O . GLU B 1 169 ? 6.974 -30.707 -21.845 1.00 35.02 236 GLU B O 1
ATOM 2619 N N . ARG B 1 170 ? 5.143 -31.636 -20.920 1.00 31.88 237 ARG B N 1
ATOM 2620 C CA . ARG B 1 170 ? 5.560 -33.001 -21.227 1.00 33.25 237 ARG B CA 1
ATOM 2621 C C . ARG B 1 170 ? 5.741 -33.074 -22.739 1.00 36.12 237 ARG B C 1
ATOM 2622 O O . ARG B 1 170 ? 6.794 -33.480 -23.241 1.00 37.05 237 ARG B O 1
ATOM 2624 N N . ALA B 1 171 ? 4.710 -32.653 -23.464 1.00 37.55 238 ALA B N 1
ATOM 2625 C CA . ALA B 1 171 ? 4.754 -32.655 -24.917 1.00 38.87 238 ALA B CA 1
ATOM 2626 C C . ALA B 1 171 ? 6.016 -31.957 -25.430 1.00 40.21 238 ALA B C 1
ATOM 2627 O O . ALA B 1 171 ? 6.691 -32.481 -26.313 1.00 41.80 238 ALA B O 1
ATOM 2629 N N . GLU B 1 172 ? 6.331 -30.778 -24.894 1.00 40.18 239 GLU B N 1
ATOM 2630 C CA . GLU B 1 172 ? 7.526 -30.060 -25.334 1.00 41.36 239 GLU B CA 1
ATOM 2631 C C . GLU B 1 172 ? 8.789 -30.853 -25.025 1.00 42.07 239 GLU B C 1
ATOM 2632 O O . GLU B 1 172 ? 9.662 -30.996 -25.880 1.00 41.75 239 GLU B O 1
ATOM 2638 N N . ALA B 1 173 ? 8.886 -31.351 -23.795 1.00 43.42 240 ALA B N 1
ATOM 2639 C CA . ALA B 1 173 ? 10.039 -32.135 -23.367 1.00 44.46 240 ALA B CA 1
ATOM 2640 C C . ALA B 1 173 ? 10.278 -33.271 -24.353 1.00 46.99 240 ALA B C 1
ATOM 2641 O O . ALA B 1 173 ? 11.414 -33.548 -24.734 1.00 47.47 240 ALA B O 1
ATOM 2643 N N . GLU B 1 174 ? 9.196 -33.923 -24.768 1.00 48.85 241 GLU B N 1
ATOM 2644 C CA . GLU B 1 174 ? 9.290 -35.026 -25.712 1.00 51.27 241 GLU B CA 1
ATOM 2645 C C . GLU B 1 174 ? 9.610 -34.552 -27.127 1.00 52.85 241 GLU B C 1
ATOM 2646 O O . GLU B 1 174 ? 9.846 -35.372 -28.017 1.00 54.19 241 GLU B O 1
ATOM 2652 N N . LYS B 1 175 ? 9.615 -33.240 -27.342 1.00 53.56 242 LYS B N 1
ATOM 2653 C CA . LYS B 1 175 ? 9.930 -32.701 -28.661 1.00 54.89 242 LYS B CA 1
ATOM 2654 C C . LYS B 1 175 ? 11.444 -32.636 -28.860 1.00 56.46 242 LYS B C 1
ATOM 2655 O O . LYS B 1 175 ? 11.862 -32.285 -29.983 1.00 57.40 242 LYS B O 1
#

InterPro domains:
  IPR002475 Bcl2-like [PS50062] (116-223)
  IPR003093 Apoptosis regulator, Bcl-2 protein, BH4 [PF02180] (76-100)
  IPR003093 Apoptosis regulator, Bcl-2 protein, BH4 [PS50063] (80-99)
  IPR003093 Apoptosis regulator, Bcl-2 protein, BH4 [SM00265] (76-102)
  IPR020717 Apoptosis regulator, Bcl-2, BH1 motif, conserved site [PS01080] (160-179)
  IPR026298 Bcl-2 family [PTHR11256] (74-233)
  IPR026298 Bcl-2 family [cd06845] (86-227)
  IPR036834 Bcl-2-like superfamily [G3DSA:1.10.437.10] (67-251)
  IPR036834 Bcl-2-like superfamily [SSF56854] (71-233)
  IPR046371 Bcl-2, Bcl-2 homology region 1-3 [PF00452] (116-221)
  IPR046371 Bcl-2, Bcl-2 homology region 1-3 [SM00337] (116-221)

Sequence (315 aa):
NDWEEPRLDIEGFVVDYFTHRIRQNGEWFGAPGLPSGVQPEHERVGTIFEKKHAENFETFSEQLLAVPRISFSLYQDVVRTVGNPSYGRLIGLISFGGFVAAKESVELQGQVRNLFVYTSLFIKTRIRNNWKEHNRSWDDFTLGKQKEDYERAEAEEPRLDIEGFVVDYFTHRIRQNGEWFGAPGLPSGVQPEHERVGTIFEKKHAENFETFSEQLLAVPRISFSLYQDVVRTVGNAQTDQSPSYGRLIGLISFGGFVAAKESVELQGQVRNLFVYTSLFIKTRIRNNWKEHNRSWDDFTLGKQKEDYERAEAEK

B-factor: mean 39.17, std 15.34, range [14.46, 91.11]

Organism: Caenorhabditis elegans (NCBI:txid6239)

Solvent-accessible surface area: 16403 Å² total

Radius of gyration: 22.45 Å; Cα contacts (8 Å, |Δi|>4): 298; chains: 2; bounding box: 61×56×49 Å

CATH classification: 1.10.437.10